Protein AF-A0A2Z4FHS8-F1 (afdb_monomer)

Organism: NCBI:txid1548548

Structure (mmCIF, N/CA/C/O backbone):
data_AF-A0A2Z4FHS8-F1
#
_entry.id   AF-A0A2Z4FHS8-F1
#
loop_
_atom_site.group_PDB
_atom_site.id
_atom_site.type_symbol
_atom_site.label_atom_id
_atom_site.label_alt_id
_atom_site.label_comp_id
_atom_site.label_asym_id
_atom_site.label_entity_id
_atom_site.label_seq_id
_atom_site.pdbx_PDB_ins_code
_atom_site.Cartn_x
_atom_site.Cartn_y
_atom_site.Cartn_z
_atom_site.occupancy
_atom_site.B_iso_or_equiv
_atom_site.auth_seq_id
_atom_site.auth_comp_id
_atom_site.auth_asym_id
_atom_site.auth_atom_id
_atom_site.pdbx_PDB_model_num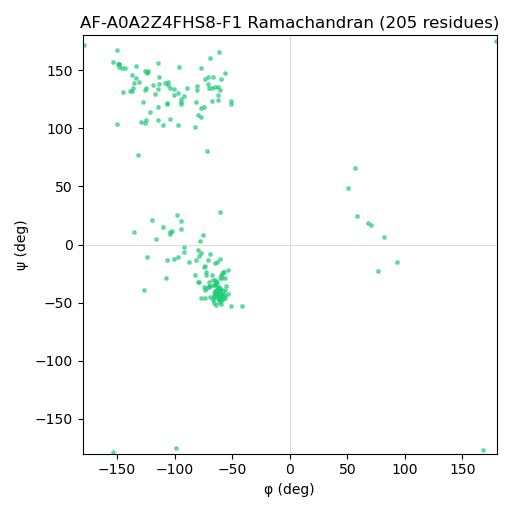
ATOM 1 N N . MET A 1 1 ? 21.903 7.488 -23.516 1.00 33.41 1 MET A N 1
ATOM 2 C CA . MET A 1 1 ? 21.656 6.872 -24.837 1.00 33.41 1 MET A CA 1
ATOM 3 C C . MET A 1 1 ? 21.242 5.440 -24.565 1.00 33.41 1 MET A C 1
ATOM 5 O O . MET A 1 1 ? 22.099 4.649 -24.201 1.00 33.41 1 MET A O 1
ATOM 9 N N . THR A 1 2 ? 19.945 5.157 -24.614 1.00 37.53 2 THR A N 1
ATOM 10 C CA . THR A 1 2 ? 19.377 3.809 -24.470 1.00 37.53 2 THR A CA 1
ATOM 11 C C . THR A 1 2 ? 19.717 2.987 -25.712 1.00 37.53 2 THR A C 1
ATOM 13 O O . THR A 1 2 ? 19.658 3.507 -26.832 1.00 37.53 2 THR A O 1
ATOM 16 N N . GLN A 1 3 ? 20.168 1.744 -25.527 1.00 33.84 3 GLN A N 1
ATOM 17 C CA . GLN A 1 3 ? 20.421 0.854 -26.656 1.00 33.84 3 GLN A CA 1
ATOM 18 C C . GLN A 1 3 ? 19.095 0.289 -27.194 1.00 33.84 3 GLN A C 1
ATOM 20 O O . GLN A 1 3 ? 18.138 0.156 -26.439 1.00 33.84 3 GLN A O 1
ATOM 25 N N . PRO A 1 4 ? 18.999 -0.058 -28.491 1.00 43.00 4 PRO A N 1
ATOM 26 C CA . PRO A 1 4 ? 17.725 -0.387 -29.141 1.00 43.00 4 PRO A CA 1
ATOM 27 C C . PRO A 1 4 ? 17.150 -1.776 -28.804 1.00 43.00 4 PRO A C 1
ATOM 29 O O . PRO A 1 4 ? 16.217 -2.199 -29.477 1.00 43.00 4 PRO A O 1
ATOM 32 N N . ASN A 1 5 ? 17.726 -2.502 -27.839 1.00 41.47 5 ASN A N 1
ATOM 33 C CA . ASN A 1 5 ? 17.462 -3.928 -27.605 1.00 41.47 5 ASN A CA 1
ATOM 34 C C . ASN A 1 5 ? 17.253 -4.298 -26.127 1.00 41.47 5 ASN A C 1
ATOM 36 O O . ASN A 1 5 ? 17.247 -5.488 -25.816 1.00 41.47 5 ASN A O 1
ATOM 40 N N . ASP A 1 6 ? 17.098 -3.330 -25.224 1.00 44.47 6 ASP A N 1
ATOM 41 C CA . ASP A 1 6 ? 16.746 -3.664 -23.843 1.00 44.47 6 ASP A CA 1
ATOM 42 C C . ASP A 1 6 ? 15.309 -4.230 -23.844 1.00 44.47 6 ASP A C 1
ATOM 44 O O . ASP A 1 6 ? 14.408 -3.585 -24.399 1.00 44.47 6 ASP A O 1
ATOM 48 N N . PRO A 1 7 ? 15.070 -5.456 -23.331 1.00 44.03 7 PRO A N 1
ATOM 49 C CA . PRO A 1 7 ? 13.714 -5.972 -23.208 1.00 44.03 7 PRO A CA 1
ATOM 50 C C . PRO A 1 7 ? 12.915 -5.017 -22.311 1.00 44.03 7 PRO A C 1
ATOM 52 O O . PRO A 1 7 ? 13.478 -4.464 -21.364 1.00 44.03 7 PRO A O 1
ATOM 55 N N . PRO A 1 8 ? 11.628 -4.767 -22.610 1.00 52.44 8 PRO A N 1
ATOM 56 C CA . PRO A 1 8 ? 10.834 -3.843 -21.816 1.00 52.44 8 PRO A CA 1
ATOM 57 C C . PRO A 1 8 ? 10.846 -4.273 -20.345 1.00 52.44 8 PRO A C 1
ATOM 59 O O . PRO A 1 8 ? 10.885 -5.469 -20.043 1.00 52.44 8 PRO A O 1
ATOM 62 N N . ALA A 1 9 ? 10.787 -3.285 -19.450 1.00 56.25 9 ALA A N 1
ATOM 63 C CA . ALA A 1 9 ? 10.764 -3.388 -17.987 1.00 56.25 9 ALA A CA 1
ATOM 64 C C . ALA A 1 9 ? 9.558 -4.174 -17.408 1.00 56.25 9 ALA A C 1
ATOM 66 O O . ALA A 1 9 ? 9.081 -3.888 -16.312 1.00 56.25 9 ALA A O 1
ATOM 67 N N . THR A 1 10 ? 9.008 -5.127 -18.161 1.00 65.31 10 THR A N 1
ATOM 68 C CA . THR A 1 10 ? 7.723 -5.785 -17.932 1.00 65.31 10 THR A CA 1
ATOM 69 C C . THR A 1 10 ? 7.816 -7.304 -17.839 1.00 65.31 10 THR A C 1
ATOM 71 O O . THR A 1 10 ? 6.845 -7.908 -17.404 1.00 65.31 10 THR A O 1
ATOM 74 N N . THR A 1 11 ? 8.945 -7.947 -18.169 1.00 77.31 11 THR A N 1
ATOM 75 C CA . THR A 1 11 ? 9.045 -9.425 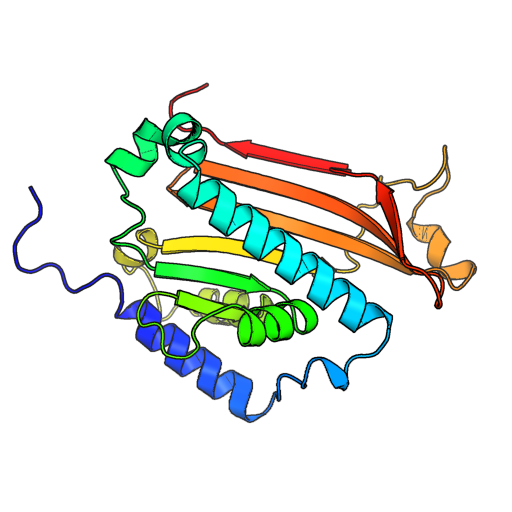-18.092 1.00 77.31 11 THR A CA 1
ATOM 76 C C . THR A 1 11 ? 8.840 -9.933 -16.658 1.00 77.31 11 THR A C 1
ATOM 78 O O . THR A 1 11 ? 8.036 -10.834 -16.428 1.00 77.31 11 THR A O 1
ATOM 81 N N . TRP A 1 12 ? 9.491 -9.315 -15.667 1.00 84.44 12 TRP A N 1
ATOM 82 C CA . TRP A 1 12 ? 9.267 -9.647 -14.253 1.00 84.44 12 TRP A CA 1
ATOM 83 C C . TRP A 1 12 ? 7.849 -9.270 -13.788 1.00 84.44 12 TRP A C 1
ATOM 85 O O . TRP A 1 12 ? 7.280 -9.940 -12.931 1.00 84.44 12 TRP A O 1
ATOM 95 N N . LEU A 1 13 ? 7.245 -8.224 -14.368 1.00 87.56 13 LEU A N 1
ATOM 96 C CA . LEU A 1 13 ? 5.877 -7.814 -14.045 1.00 87.56 13 LEU A CA 1
ATOM 97 C C . LEU A 1 13 ? 4.856 -8.826 -14.579 1.00 87.56 13 LEU A C 1
ATOM 99 O O . LEU A 1 13 ? 3.848 -9.083 -13.927 1.00 87.56 13 LEU A O 1
ATOM 103 N N . GLU A 1 14 ? 5.108 -9.420 -15.746 1.00 87.31 14 GLU A N 1
ATOM 104 C CA . GLU A 1 14 ? 4.316 -10.528 -16.284 1.00 87.31 14 GLU A CA 1
ATOM 105 C C . GLU A 1 14 ? 4.423 -11.776 -15.399 1.00 87.31 14 GLU A C 1
ATOM 107 O O . GLU A 1 14 ? 3.393 -12.390 -15.106 1.00 87.31 14 GLU A O 1
ATOM 112 N N . ASP A 1 15 ? 5.624 -12.108 -14.904 1.00 89.31 15 ASP A N 1
ATOM 113 C CA . ASP A 1 15 ? 5.809 -13.172 -13.904 1.00 89.31 15 ASP A CA 1
ATOM 114 C C . ASP A 1 15 ? 5.020 -12.875 -12.621 1.00 89.31 15 ASP A C 1
ATOM 116 O O . ASP A 1 15 ? 4.246 -13.710 -12.152 1.00 89.31 15 ASP A O 1
ATOM 120 N N . LEU A 1 16 ? 5.116 -11.648 -12.101 1.00 90.94 16 LEU A N 1
ATOM 121 C CA . LEU A 1 16 ? 4.374 -11.218 -10.918 1.00 90.94 16 LEU A CA 1
ATOM 122 C C . LEU A 1 16 ? 2.852 -11.275 -11.135 1.00 90.94 16 LEU A C 1
ATOM 124 O O . LEU A 1 16 ? 2.097 -11.683 -10.247 1.00 90.94 16 LEU A O 1
ATOM 128 N N . ARG A 1 17 ? 2.365 -10.916 -12.328 1.00 92.06 17 ARG A N 1
ATOM 129 C CA . ARG A 1 17 ? 0.948 -11.080 -12.698 1.00 92.06 17 ARG A CA 1
ATOM 130 C C . ARG A 1 17 ? 0.535 -12.546 -12.714 1.00 92.06 17 ARG A C 1
ATOM 132 O O . ARG A 1 17 ? -0.546 -12.874 -12.225 1.00 92.06 17 ARG A O 1
ATOM 139 N N . ALA A 1 18 ? 1.366 -13.427 -13.266 1.00 92.06 18 ALA A N 1
ATOM 140 C CA . ALA A 1 18 ? 1.088 -14.858 -13.272 1.00 92.06 18 ALA A CA 1
ATOM 141 C C . ALA A 1 18 ? 1.036 -15.414 -11.840 1.00 92.06 18 ALA A C 1
ATOM 143 O O . ALA A 1 18 ? 0.067 -16.089 -11.485 1.00 92.06 18 ALA A O 1
ATOM 144 N N . PHE A 1 19 ? 2.006 -15.040 -11.003 1.00 93.00 19 PHE A N 1
ATOM 145 C CA . PHE A 1 19 ? 2.065 -15.415 -9.593 1.00 93.00 19 PHE A CA 1
ATOM 146 C C . PHE A 1 19 ? 0.834 -14.936 -8.812 1.00 93.00 19 PHE A C 1
ATOM 148 O O . PHE A 1 19 ? 0.161 -15.730 -8.157 1.00 93.00 19 PHE A O 1
ATOM 155 N N . THR A 1 20 ? 0.481 -13.652 -8.913 1.00 92.75 20 THR A N 1
ATOM 156 C CA . THR A 1 20 ? -0.693 -13.100 -8.209 1.00 92.75 20 THR A CA 1
ATOM 157 C C . THR A 1 20 ? -1.994 -13.749 -8.670 1.00 92.75 20 THR A C 1
ATOM 159 O O . THR A 1 20 ? -2.872 -14.019 -7.853 1.00 92.75 20 THR A O 1
ATOM 162 N N . LYS A 1 21 ? -2.126 -14.071 -9.962 1.00 92.25 21 LYS A N 1
ATOM 163 C CA . LYS A 1 21 ? -3.281 -14.815 -10.479 1.00 92.25 21 LYS A CA 1
ATOM 164 C C . LYS A 1 21 ? -3.384 -16.218 -9.876 1.00 92.25 21 LYS A C 1
ATOM 166 O O . LYS A 1 21 ? -4.494 -16.662 -9.589 1.00 92.25 21 LYS A O 1
ATOM 171 N N . GLU A 1 22 ? -2.261 -16.906 -9.689 1.00 93.00 22 GLU A N 1
ATOM 172 C CA . GLU A 1 22 ? -2.225 -18.218 -9.037 1.00 93.00 22 GLU A CA 1
ATOM 173 C C . GLU A 1 22 ? -2.608 -18.121 -7.555 1.00 93.00 22 GLU A C 1
ATOM 175 O O . GLU A 1 22 ? -3.494 -18.852 -7.110 1.00 93.00 22 GLU A O 1
ATOM 180 N N . GLN A 1 23 ? -2.029 -17.170 -6.813 1.00 89.94 23 GLN A N 1
ATOM 181 C CA . GLN A 1 23 ? -2.364 -16.938 -5.399 1.00 89.94 23 GLN A CA 1
ATOM 182 C C . GLN A 1 23 ? -3.857 -16.629 -5.210 1.00 89.94 23 GLN A C 1
ATOM 184 O O . GLN A 1 23 ? -4.514 -17.156 -4.308 1.00 89.94 23 GLN A O 1
ATOM 189 N N . ARG A 1 24 ? -4.431 -15.839 -6.123 1.00 89.25 24 ARG A N 1
ATOM 190 C CA . ARG A 1 24 ? -5.845 -15.435 -6.097 1.00 89.25 24 ARG A CA 1
ATOM 191 C C . ARG A 1 24 ? -6.811 -16.485 -6.624 1.00 89.25 24 ARG A C 1
ATOM 193 O O . ARG A 1 24 ? -8.017 -16.299 -6.502 1.00 89.25 24 ARG A O 1
ATOM 200 N N . ALA A 1 25 ? -6.334 -17.616 -7.147 1.00 88.69 25 ALA A N 1
ATOM 201 C CA . ALA A 1 25 ? -7.223 -18.707 -7.553 1.00 88.69 25 ALA A CA 1
ATOM 202 C C . ALA A 1 25 ? -8.062 -19.242 -6.376 1.00 88.69 25 ALA A C 1
ATOM 204 O O . ALA A 1 25 ? -9.161 -19.752 -6.589 1.00 88.69 25 ALA A O 1
ATOM 205 N N . ASN A 1 26 ? -7.553 -19.095 -5.146 1.00 83.94 26 ASN A N 1
ATOM 206 C CA . ASN A 1 26 ? -8.217 -19.520 -3.913 1.00 83.94 26 ASN A CA 1
ATOM 207 C C . ASN A 1 26 ? -8.567 -18.353 -2.969 1.00 83.94 26 ASN A C 1
ATOM 209 O O . ASN A 1 26 ? -9.031 -18.597 -1.856 1.00 83.94 26 ASN A O 1
ATOM 213 N N . LEU A 1 27 ? -8.342 -17.104 -3.390 1.00 86.69 27 LEU A N 1
ATOM 214 C CA . LEU A 1 27 ? -8.632 -15.900 -2.614 1.00 86.69 27 LEU A CA 1
ATOM 215 C C . LEU A 1 27 ? -9.450 -14.930 -3.467 1.00 86.69 27 LEU A C 1
ATOM 217 O O . LEU A 1 27 ? -8.925 -14.266 -4.360 1.00 86.69 27 LEU A O 1
ATOM 221 N N . GLU A 1 28 ? -10.742 -14.838 -3.169 1.00 87.12 28 GLU A N 1
ATOM 222 C CA . GLU A 1 28 ? -11.631 -13.875 -3.808 1.00 87.12 28 GLU A CA 1
ATOM 223 C C . GLU A 1 28 ? -11.486 -12.506 -3.132 1.00 87.12 28 GLU A C 1
ATOM 225 O O . GLU A 1 28 ? -11.683 -12.371 -1.924 1.00 87.12 28 GLU A O 1
ATOM 230 N N . ILE A 1 29 ? -11.135 -11.484 -3.917 1.00 91.56 29 ILE A N 1
ATOM 231 C CA . ILE A 1 29 ? -11.216 -10.094 -3.463 1.00 91.56 29 ILE A CA 1
ATOM 232 C C . ILE A 1 29 ? -12.704 -9.718 -3.466 1.00 91.56 29 ILE A C 1
ATOM 234 O O . ILE A 1 29 ? -13.325 -9.775 -4.531 1.00 91.56 29 ILE A O 1
ATOM 238 N N . PRO A 1 30 ? -13.293 -9.374 -2.308 1.00 92.88 30 PRO A N 1
ATOM 239 C CA . PRO A 1 30 ? -14.728 -9.149 -2.202 1.00 92.88 30 PRO A CA 1
ATOM 240 C C . PRO A 1 30 ? -15.156 -7.877 -2.938 1.00 92.88 30 PRO A C 1
ATOM 242 O O . PRO A 1 30 ? -14.362 -6.959 -3.150 1.00 92.88 30 PRO A O 1
ATOM 245 N N . ASN A 1 31 ? -16.446 -7.773 -3.261 1.00 92.00 31 ASN A N 1
ATOM 246 C CA . ASN A 1 31 ? -17.001 -6.502 -3.705 1.00 92.00 31 ASN A CA 1
ATOM 247 C C . ASN A 1 31 ? -16.976 -5.485 -2.549 1.00 92.00 31 ASN A C 1
ATOM 249 O O . ASN A 1 31 ? -17.243 -5.831 -1.397 1.00 92.00 31 ASN A O 1
ATOM 253 N N . GLY A 1 32 ? -16.730 -4.206 -2.846 1.00 89.75 32 GLY A N 1
ATOM 254 C CA . GLY A 1 32 ? -16.735 -3.144 -1.836 1.00 89.75 32 GLY A CA 1
ATOM 255 C C . GLY A 1 32 ? -18.048 -2.999 -1.060 1.00 89.75 32 GLY A C 1
ATOM 256 O O . GLY A 1 32 ? -18.032 -2.508 0.069 1.00 89.75 32 GLY A O 1
ATOM 257 N N . HIS A 1 33 ? -19.173 -3.452 -1.619 1.00 91.56 33 HIS A N 1
ATOM 258 C CA . HIS A 1 33 ? -20.468 -3.489 -0.933 1.00 91.56 33 HIS A CA 1
ATOM 259 C C . HIS A 1 33 ? -20.596 -4.603 0.114 1.00 91.56 33 HIS A C 1
ATOM 261 O O . HIS A 1 33 ? -21.443 -4.484 0.998 1.00 91.56 33 HIS A O 1
ATOM 267 N N . ASP A 1 34 ? -19.756 -5.636 0.042 1.00 95.00 34 ASP A N 1
ATOM 268 C CA . ASP A 1 34 ? -19.783 -6.784 0.955 1.00 95.00 34 ASP A CA 1
ATOM 269 C C . ASP A 1 34 ? -18.864 -6.587 2.171 1.00 95.00 34 ASP A C 1
ATOM 271 O O . ASP A 1 34 ? -18.860 -7.396 3.101 1.00 95.00 34 ASP A O 1
ATOM 275 N N . LEU A 1 35 ? -18.082 -5.502 2.188 1.00 95.69 35 LEU A N 1
ATOM 276 C CA . LEU A 1 35 ? -17.174 -5.189 3.285 1.00 95.69 35 LEU A CA 1
ATOM 277 C C . LEU A 1 35 ? -17.933 -4.760 4.545 1.00 95.69 35 LEU A C 1
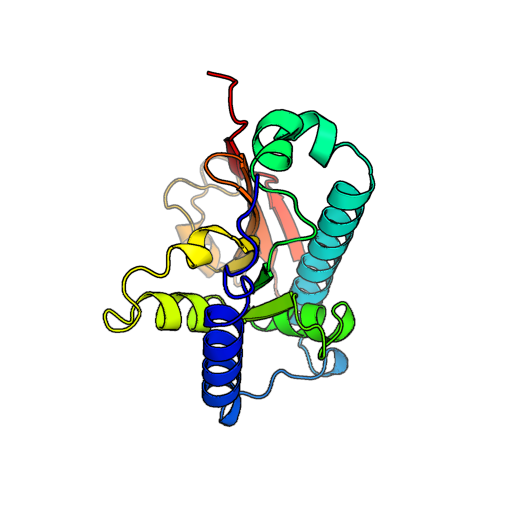ATOM 279 O O . LEU A 1 35 ? -18.850 -3.935 4.509 1.00 95.69 35 LEU A O 1
ATOM 283 N N . GLY A 1 36 ? -17.465 -5.252 5.695 1.00 95.62 36 GLY A N 1
ATOM 284 C CA . GLY A 1 36 ? -17.896 -4.753 6.997 1.00 95.62 36 GLY A CA 1
ATOM 285 C C . GLY A 1 36 ? -17.548 -3.267 7.193 1.00 95.62 36 GLY A C 1
ATOM 286 O O . GLY A 1 36 ? -16.724 -2.715 6.457 1.00 95.62 36 GLY A O 1
ATOM 287 N N . PRO A 1 37 ? -18.132 -2.589 8.200 1.00 95.62 37 PRO A N 1
ATOM 288 C CA . PRO A 1 37 ? -17.958 -1.147 8.397 1.00 95.62 37 PRO A CA 1
ATOM 289 C C . PRO A 1 37 ? -16.494 -0.699 8.459 1.00 95.62 37 PRO A C 1
ATOM 291 O O . PRO A 1 37 ? -16.124 0.302 7.839 1.00 95.62 37 PRO A O 1
ATOM 294 N N . PHE A 1 38 ? -15.664 -1.462 9.171 1.00 96.06 38 PHE A N 1
ATOM 295 C CA . PHE A 1 38 ? -14.261 -1.133 9.362 1.00 96.06 38 PHE A CA 1
ATOM 296 C C . PHE A 1 38 ? -13.420 -1.369 8.102 1.00 96.06 38 PHE A C 1
ATOM 298 O O . PHE A 1 38 ? -12.692 -0.475 7.678 1.00 96.06 38 PHE A O 1
ATOM 305 N N . ASP A 1 39 ? -13.583 -2.504 7.423 1.00 97.44 39 ASP A N 1
ATOM 306 C CA . ASP A 1 39 ? -12.871 -2.763 6.166 1.00 97.44 39 ASP A CA 1
ATOM 307 C C . ASP A 1 39 ? -13.315 -1.810 5.052 1.00 97.44 39 ASP A C 1
ATOM 309 O O . ASP A 1 39 ? -12.497 -1.321 4.279 1.00 97.44 39 ASP A O 1
ATOM 313 N N . ASN A 1 40 ? -14.592 -1.429 5.016 1.00 97.38 40 ASN A N 1
ATOM 314 C CA . ASN A 1 40 ? -15.069 -0.388 4.111 1.00 97.38 40 ASN A CA 1
ATOM 315 C C . ASN A 1 40 ? -14.442 0.989 4.422 1.00 97.38 40 ASN A C 1
ATOM 317 O O . ASN A 1 40 ? -14.230 1.807 3.522 1.00 97.38 40 ASN A O 1
ATOM 321 N N . PHE A 1 41 ? -14.145 1.284 5.690 1.00 97.62 41 PHE A N 1
ATOM 322 C CA . PHE A 1 41 ? -13.356 2.463 6.044 1.00 97.62 41 PHE A CA 1
ATOM 323 C C . PHE A 1 41 ? -11.918 2.352 5.518 1.00 97.62 41 PHE A C 1
ATOM 325 O O . PHE A 1 41 ? -11.490 3.264 4.810 1.00 97.62 41 PHE A O 1
ATOM 332 N N . LYS A 1 42 ? -11.220 1.238 5.777 1.00 98.06 42 LYS A N 1
ATOM 333 C CA . LYS A 1 42 ? -9.852 0.996 5.281 1.00 98.06 42 LYS A CA 1
ATOM 334 C C . LYS A 1 42 ? -9.770 1.111 3.759 1.00 98.06 42 LYS A C 1
ATOM 336 O O . LYS A 1 42 ? -8.931 1.852 3.261 1.00 98.06 42 LYS A O 1
ATOM 341 N N . ARG A 1 43 ? -10.716 0.500 3.029 1.00 98.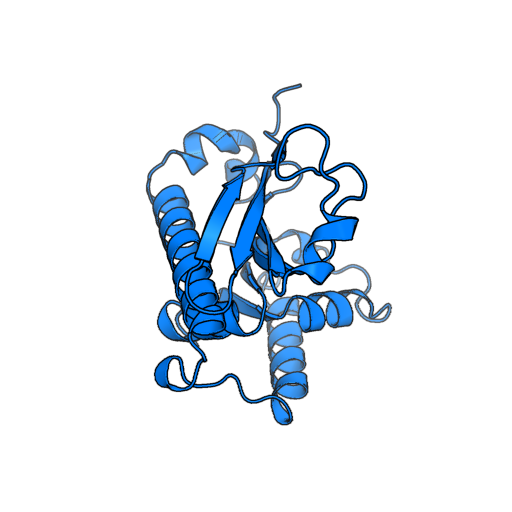25 43 ARG A N 1
ATOM 342 C CA . ARG A 1 43 ? -10.868 0.638 1.567 1.00 98.25 43 ARG A CA 1
ATOM 343 C C . ARG A 1 43 ? -10.898 2.107 1.147 1.00 98.25 43 ARG A C 1
ATOM 345 O O . ARG A 1 43 ? -10.133 2.523 0.282 1.00 98.25 43 ARG A O 1
ATOM 352 N N . ARG A 1 44 ? -11.778 2.910 1.757 1.00 97.44 44 ARG A N 1
ATOM 353 C CA . ARG A 1 44 ? -11.918 4.338 1.421 1.00 97.44 44 ARG A CA 1
ATOM 354 C C . ARG A 1 44 ? -10.659 5.135 1.750 1.00 97.44 44 ARG A C 1
ATOM 356 O O . ARG A 1 44 ? -10.291 6.002 0.966 1.00 97.44 44 ARG A O 1
ATOM 363 N N . ALA A 1 45 ? -10.019 4.852 2.881 1.00 97.56 45 ALA A N 1
ATOM 364 C CA . ALA A 1 45 ? -8.778 5.507 3.273 1.00 97.56 45 ALA A CA 1
ATOM 365 C C . ALA A 1 45 ? -7.644 5.176 2.290 1.00 97.56 45 ALA A C 1
ATOM 367 O O . ALA A 1 45 ? -7.060 6.088 1.712 1.00 97.56 45 ALA A O 1
ATOM 368 N N . SER A 1 46 ? -7.407 3.893 2.008 1.00 98.12 46 SER A N 1
ATOM 369 C CA . SER A 1 46 ? -6.381 3.450 1.060 1.00 98.12 46 SER A CA 1
ATOM 370 C C . SER A 1 46 ? -6.628 3.961 -0.361 1.00 98.12 46 SER A C 1
ATOM 372 O O . SER A 1 46 ? -5.698 4.439 -1.008 1.00 98.12 46 SER A O 1
ATOM 374 N N . GLY A 1 47 ? -7.881 3.952 -0.828 1.00 97.88 47 GLY A N 1
ATOM 375 C CA . GLY A 1 47 ? -8.250 4.544 -2.116 1.00 97.88 47 GLY A CA 1
ATOM 376 C C . GLY A 1 47 ? -8.065 6.063 -2.158 1.00 97.88 47 GLY A C 1
ATOM 377 O O . GLY A 1 47 ? -7.578 6.598 -3.151 1.00 97.88 47 GLY A O 1
ATOM 378 N N . GLY A 1 48 ? -8.397 6.767 -1.072 1.00 97.75 48 GLY A N 1
ATOM 379 C CA . GLY A 1 48 ? -8.188 8.211 -0.962 1.00 97.75 48 GLY A CA 1
ATOM 380 C C . GLY A 1 48 ? -6.714 8.600 -1.063 1.00 97.75 48 GLY A C 1
ATOM 381 O O . GLY A 1 48 ? -6.380 9.555 -1.760 1.00 97.75 48 GLY A O 1
ATOM 382 N N . VAL A 1 49 ? -5.831 7.835 -0.428 1.00 96.81 49 VAL A N 1
ATOM 383 C CA . VAL A 1 49 ? -4.382 8.088 -0.459 1.00 96.81 49 VAL A CA 1
ATOM 384 C C . VAL A 1 49 ? -3.798 7.723 -1.820 1.00 96.81 49 VAL A C 1
ATOM 386 O O . VAL A 1 49 ? -2.963 8.464 -2.330 1.00 96.81 49 VAL A O 1
ATOM 389 N N . LEU A 1 50 ? -4.282 6.651 -2.460 1.00 96.38 50 LEU A N 1
ATOM 390 C CA . LEU A 1 50 ? -3.916 6.338 -3.843 1.00 96.38 50 LEU A CA 1
ATOM 391 C C . LEU A 1 50 ? -4.264 7.502 -4.783 1.00 96.38 50 LEU A C 1
ATOM 393 O O . LEU A 1 50 ? -3.422 7.916 -5.573 1.00 96.38 50 LEU A O 1
ATOM 397 N N . LEU A 1 51 ? -5.471 8.067 -4.677 1.00 96.19 51 LEU A N 1
ATOM 398 C CA . LEU A 1 51 ? -5.873 9.228 -5.478 1.00 96.19 51 LEU A CA 1
ATOM 399 C C . LEU A 1 51 ? -4.981 10.446 -5.210 1.00 96.19 51 LEU A C 1
ATOM 401 O O . LEU A 1 51 ? -4.478 11.043 -6.155 1.00 96.19 51 LEU A O 1
ATOM 405 N N . GLN A 1 52 ? -4.718 10.766 -3.940 1.00 94.56 52 GLN A N 1
ATOM 406 C CA . GLN A 1 52 ? -3.817 11.866 -3.573 1.00 94.56 52 GLN A CA 1
ATOM 407 C C . GLN A 1 52 ? -2.399 11.662 -4.115 1.00 94.56 52 GLN A C 1
ATOM 409 O O . GLN A 1 52 ? -1.757 12.615 -4.552 1.00 94.56 52 GLN A O 1
ATOM 414 N N . PHE A 1 53 ? -1.903 10.425 -4.103 1.00 92.88 53 PHE A N 1
ATOM 415 C CA . PHE A 1 53 ? -0.609 10.090 -4.678 1.00 92.88 53 PHE A CA 1
ATOM 416 C C . PHE A 1 53 ? -0.595 10.275 -6.201 1.00 92.88 53 PHE A C 1
ATOM 418 O O . PHE A 1 53 ? 0.337 10.874 -6.737 1.00 92.88 53 PHE A O 1
ATOM 425 N N . LEU A 1 54 ? -1.634 9.818 -6.903 1.00 90.44 54 LEU A N 1
ATOM 426 C CA . LEU A 1 54 ? -1.757 10.021 -8.349 1.00 90.44 54 LEU A CA 1
ATOM 427 C C . LEU A 1 54 ? -1.845 11.513 -8.706 1.00 90.44 54 LEU A C 1
ATOM 429 O O . LEU A 1 54 ? -1.191 11.945 -9.657 1.00 90.44 54 LEU A O 1
ATOM 433 N N . ASP A 1 55 ? -2.575 12.305 -7.918 1.00 91.62 55 ASP A N 1
ATOM 434 C CA . ASP A 1 55 ? -2.639 13.762 -8.065 1.00 91.62 55 ASP A CA 1
ATOM 435 C C . ASP A 1 55 ? -1.263 14.408 -7.831 1.00 91.62 55 ASP A C 1
ATOM 437 O O . ASP A 1 55 ? -0.837 15.257 -8.616 1.00 91.62 55 ASP A O 1
ATOM 441 N N . PHE A 1 56 ? -0.525 13.970 -6.806 1.00 89.81 56 PHE A N 1
ATOM 442 C CA . PHE A 1 56 ? 0.842 14.428 -6.522 1.00 89.81 56 PHE A CA 1
ATOM 443 C C . PHE A 1 56 ? 1.800 14.166 -7.696 1.00 89.81 56 PHE A C 1
ATOM 445 O O . PHE A 1 56 ? 2.575 15.049 -8.074 1.00 89.81 56 PHE A O 1
ATOM 452 N N . LEU A 1 57 ? 1.719 12.986 -8.321 1.00 86.12 57 LEU A N 1
ATOM 453 C CA . LEU A 1 57 ? 2.526 12.662 -9.502 1.00 86.12 57 LEU A CA 1
ATOM 454 C C . LEU A 1 57 ? 2.190 13.549 -10.709 1.00 86.12 57 LEU A C 1
ATOM 456 O O . LEU A 1 57 ? 3.078 13.878 -11.496 1.00 86.12 57 LEU A O 1
ATOM 460 N N . GLN A 1 58 ? 0.925 13.944 -10.862 1.00 84.69 58 GLN A N 1
ATOM 461 C CA . GLN A 1 58 ? 0.473 14.811 -11.956 1.00 84.69 58 GLN A CA 1
ATOM 462 C C . GLN A 1 58 ? 0.723 16.303 -11.682 1.00 84.69 58 GLN A C 1
ATOM 464 O O . GLN A 1 58 ? 0.870 17.085 -12.622 1.00 84.69 58 GLN A O 1
ATOM 469 N N . GLY A 1 59 ? 0.784 16.702 -10.410 1.00 80.75 59 GLY A N 1
ATOM 470 C CA . GLY A 1 59 ? 0.802 18.095 -9.956 1.00 80.75 59 GLY A CA 1
ATOM 471 C C . GLY A 1 59 ? 2.138 18.833 -10.086 1.00 80.75 59 GLY A C 1
ATOM 472 O O . GLY A 1 59 ? 2.232 19.976 -9.650 1.00 80.75 59 GLY A O 1
ATOM 473 N N . GLY A 1 60 ? 3.178 18.214 -10.652 1.00 77.44 60 GLY A N 1
ATOM 474 C CA . GLY A 1 60 ? 4.513 18.812 -10.805 1.00 77.44 60 GLY A CA 1
ATOM 475 C C . GLY A 1 60 ? 5.356 18.838 -9.523 1.00 77.44 60 GLY A C 1
ATOM 476 O O . GLY A 1 60 ? 6.577 18.803 -9.616 1.00 77.44 60 GLY A O 1
ATOM 477 N N . GLU A 1 61 ? 4.738 18.773 -8.341 1.00 82.88 61 GLU A N 1
ATOM 478 C CA . GLU A 1 61 ? 5.428 18.706 -7.042 1.00 82.88 61 GLU A CA 1
ATOM 479 C C . GLU A 1 61 ? 6.405 17.520 -6.962 1.00 82.88 61 GLU A C 1
ATOM 481 O O . GLU A 1 61 ? 7.528 17.662 -6.482 1.00 82.88 61 GLU A O 1
ATOM 486 N N . ALA A 1 62 ? 6.025 16.360 -7.511 1.00 82.00 62 ALA A N 1
ATOM 487 C CA . ALA A 1 62 ? 6.912 15.202 -7.608 1.00 82.00 62 ALA A CA 1
ATOM 488 C C . ALA A 1 62 ? 8.175 15.489 -8.439 1.00 82.00 62 ALA A C 1
ATOM 490 O O . ALA A 1 62 ? 9.265 15.041 -8.078 1.00 82.00 62 ALA A O 1
ATOM 491 N N . LEU A 1 63 ? 8.035 16.245 -9.535 1.00 79.88 63 LEU A N 1
ATOM 492 C CA . LEU A 1 63 ? 9.159 16.649 -10.380 1.00 79.88 63 LEU A CA 1
ATOM 493 C C . LEU A 1 63 ? 10.049 17.657 -9.660 1.00 79.88 63 LEU A C 1
ATOM 495 O O . LEU A 1 63 ? 11.260 17.560 -9.795 1.00 79.88 63 LEU A O 1
ATOM 499 N N . ASP A 1 64 ? 9.481 18.561 -8.865 1.00 84.94 64 ASP A N 1
ATOM 500 C CA . ASP A 1 64 ? 10.258 19.532 -8.093 1.00 84.94 64 ASP A CA 1
ATOM 501 C C . ASP A 1 64 ? 11.043 18.855 -6.961 1.00 84.94 64 ASP A C 1
ATOM 503 O O . ASP A 1 64 ? 12.235 19.112 -6.782 1.00 84.94 64 ASP A O 1
ATOM 507 N N . MET A 1 65 ? 10.397 17.954 -6.215 1.00 85.19 65 MET A N 1
ATOM 508 C CA . MET A 1 65 ? 11.013 17.279 -5.070 1.00 85.19 65 MET A CA 1
ATOM 509 C C . MET A 1 65 ? 12.028 16.210 -5.477 1.00 85.19 65 MET A C 1
ATOM 511 O O . MET A 1 65 ? 13.042 16.046 -4.803 1.00 85.19 65 MET A O 1
ATOM 515 N N . PHE A 1 66 ? 11.772 15.473 -6.560 1.00 87.38 66 PHE A N 1
ATOM 516 C CA . PHE A 1 66 ? 12.571 14.306 -6.946 1.00 87.38 66 PHE A CA 1
ATOM 517 C C . PHE A 1 66 ? 13.232 14.449 -8.324 1.00 87.38 66 PHE A C 1
ATOM 519 O O . PHE A 1 66 ? 13.630 13.440 -8.908 1.00 87.38 66 PHE A O 1
ATOM 526 N N . ALA A 1 67 ? 13.397 15.682 -8.825 1.00 86.00 67 ALA A N 1
ATOM 527 C CA . ALA A 1 67 ? 13.927 16.004 -10.158 1.00 86.00 67 ALA A CA 1
ATOM 528 C C . ALA A 1 67 ? 15.121 15.133 -10.574 1.00 86.00 67 ALA A C 1
ATOM 530 O O . ALA A 1 67 ? 15.092 14.492 -11.621 1.00 86.00 67 ALA A O 1
ATOM 531 N N . ILE A 1 68 ? 16.151 15.073 -9.721 1.00 85.50 68 ILE A N 1
ATOM 532 C CA . ILE A 1 68 ? 17.411 14.367 -9.997 1.00 85.50 68 ILE A CA 1
ATOM 533 C C . ILE A 1 68 ? 17.168 12.871 -10.225 1.00 85.50 68 ILE A C 1
ATOM 535 O O . ILE A 1 68 ? 17.720 12.276 -11.152 1.00 85.50 68 ILE A O 1
ATOM 539 N N . ALA A 1 69 ? 16.342 12.245 -9.386 1.00 85.44 69 ALA A N 1
ATOM 540 C CA . ALA A 1 69 ? 16.030 10.835 -9.557 1.00 85.44 69 ALA A CA 1
ATOM 541 C C . ALA A 1 69 ? 15.095 10.593 -10.737 1.00 85.44 69 ALA A C 1
ATOM 543 O O . ALA A 1 69 ? 15.316 9.632 -11.463 1.00 85.44 69 ALA A O 1
ATOM 544 N N . LEU A 1 70 ? 14.100 11.450 -10.963 1.00 83.75 70 LEU A N 1
ATOM 545 C CA . LEU A 1 70 ? 13.144 11.275 -12.058 1.00 83.75 70 LEU A CA 1
ATOM 546 C C . LEU A 1 70 ? 13.753 11.571 -13.438 1.00 83.75 70 LEU A C 1
ATOM 548 O O . LEU A 1 70 ? 13.290 11.014 -14.430 1.00 83.75 70 LEU A O 1
ATOM 552 N N . GLU A 1 71 ? 14.821 12.371 -13.516 1.00 84.69 71 GLU A N 1
ATOM 553 C CA . GLU A 1 71 ? 15.634 12.515 -14.732 1.00 84.69 71 GLU A CA 1
ATOM 554 C C . GLU A 1 71 ? 16.358 11.203 -15.072 1.00 84.69 71 GLU A C 1
ATOM 556 O O . GLU A 1 71 ? 16.404 10.792 -16.233 1.00 84.69 71 GLU A O 1
ATOM 561 N N . LYS A 1 72 ? 16.901 10.523 -14.055 1.00 82.88 72 LYS A N 1
ATOM 562 C CA . LYS A 1 72 ? 17.608 9.245 -14.220 1.00 82.88 72 LYS A CA 1
ATOM 563 C C . LYS A 1 72 ? 16.657 8.052 -14.380 1.00 82.88 72 LYS A C 1
ATOM 565 O O . LYS A 1 72 ? 17.000 7.102 -15.078 1.00 82.88 72 LYS A O 1
ATOM 570 N N . PHE A 1 73 ? 15.489 8.107 -13.745 1.00 82.00 73 PHE A N 1
ATOM 571 C CA . PHE A 1 73 ? 14.485 7.045 -13.682 1.00 82.00 73 PHE A CA 1
ATOM 572 C C . PHE A 1 73 ? 13.085 7.607 -14.004 1.00 82.00 73 PHE A C 1
ATOM 574 O O . PHE A 1 73 ? 12.282 7.831 -13.093 1.00 82.00 73 PHE A O 1
ATOM 581 N N . PRO A 1 74 ? 12.765 7.856 -15.286 1.00 81.44 74 PRO A N 1
ATOM 582 C CA . PRO A 1 74 ? 11.505 8.488 -15.673 1.00 81.44 74 PRO A CA 1
ATOM 583 C C . PRO A 1 74 ? 10.280 7.631 -15.331 1.00 81.44 74 PRO A C 1
ATOM 585 O O . PRO A 1 74 ? 10.250 6.443 -15.623 1.00 81.44 74 PRO A O 1
ATOM 588 N N . LEU A 1 75 ? 9.220 8.232 -14.777 1.00 79.50 75 LEU A N 1
ATOM 589 C CA . LEU A 1 75 ? 8.022 7.487 -14.345 1.00 79.50 75 LEU A CA 1
ATOM 590 C C . LEU A 1 75 ? 7.307 6.745 -15.486 1.00 79.50 75 LEU A C 1
ATOM 592 O O . LEU A 1 75 ? 6.795 5.651 -15.288 1.00 79.50 75 LEU A O 1
ATOM 596 N N . HIS A 1 76 ? 7.270 7.332 -16.684 1.00 78.38 76 HIS A N 1
ATOM 597 C CA . HIS A 1 76 ? 6.509 6.799 -17.821 1.00 78.38 76 HIS A CA 1
ATOM 598 C C . HIS A 1 76 ? 7.095 5.513 -18.420 1.00 78.38 76 HIS A C 1
ATOM 600 O O . HIS A 1 76 ? 6.426 4.865 -19.219 1.00 78.38 76 HIS A O 1
ATOM 606 N N . SER A 1 77 ? 8.333 5.158 -18.074 1.00 76.12 77 SER A N 1
ATOM 607 C CA . SER A 1 77 ? 8.993 3.940 -18.547 1.00 76.12 77 SER A CA 1
ATOM 608 C C . SER A 1 77 ? 9.010 2.833 -17.493 1.00 76.12 77 SER A C 1
ATOM 610 O O . SER A 1 77 ? 9.746 1.867 -17.654 1.00 76.12 77 SER A O 1
ATOM 612 N N . ARG A 1 78 ? 8.256 2.984 -16.396 1.00 81.00 78 ARG A N 1
ATOM 613 C CA . ARG A 1 78 ? 8.383 2.145 -15.200 1.00 81.00 78 ARG A CA 1
ATOM 614 C C . ARG A 1 78 ? 7.078 1.471 -14.832 1.00 81.00 78 ARG A C 1
ATOM 616 O O . ARG A 1 78 ? 5.994 2.011 -15.052 1.00 81.00 78 ARG A O 1
ATOM 623 N N . ALA A 1 79 ? 7.202 0.291 -14.237 1.00 88.25 79 ALA A N 1
ATOM 624 C CA . ALA A 1 79 ? 6.062 -0.385 -13.648 1.00 88.25 79 ALA A CA 1
ATOM 625 C C . ALA A 1 79 ? 5.610 0.334 -12.371 1.00 88.25 79 ALA A C 1
ATOM 627 O O . ALA A 1 79 ? 6.432 0.817 -11.588 1.00 88.25 79 ALA A O 1
ATOM 628 N N . PHE A 1 80 ? 4.301 0.347 -12.153 1.00 91.06 80 PHE A N 1
ATOM 629 C CA . PHE A 1 80 ? 3.665 0.821 -10.938 1.00 91.06 80 PHE A CA 1
ATOM 630 C C . PHE A 1 80 ? 3.139 -0.355 -10.121 1.00 91.06 80 PHE A C 1
ATOM 632 O O . PHE A 1 80 ? 2.272 -1.101 -10.590 1.00 91.06 80 PHE A O 1
ATOM 639 N N . LEU A 1 81 ? 3.612 -0.483 -8.884 1.00 94.44 81 LEU A N 1
ATOM 640 C CA . LEU A 1 81 ? 3.064 -1.431 -7.923 1.00 94.44 81 LEU A CA 1
ATOM 641 C C . LEU A 1 81 ? 2.263 -0.688 -6.858 1.00 94.44 81 LEU A C 1
ATOM 643 O O . LEU A 1 81 ? 2.809 0.146 -6.136 1.00 94.44 81 LEU A O 1
ATOM 647 N N . PHE A 1 82 ? 0.982 -1.030 -6.733 1.00 97.12 82 PHE A N 1
ATOM 648 C CA . PHE A 1 82 ? 0.186 -0.686 -5.562 1.00 97.12 82 PHE A CA 1
ATOM 649 C C . PHE A 1 82 ? 0.160 -1.878 -4.600 1.00 97.12 82 PHE A C 1
ATOM 651 O O . PHE A 1 82 ? -0.558 -2.853 -4.833 1.00 97.12 82 PHE A O 1
ATOM 658 N N . ILE A 1 83 ? 0.949 -1.793 -3.530 1.00 98.00 83 ILE A N 1
ATOM 659 C CA . ILE A 1 83 ? 1.104 -2.833 -2.509 1.00 98.00 83 ILE A CA 1
ATOM 660 C C . ILE A 1 83 ? 0.151 -2.548 -1.348 1.00 98.00 83 ILE A C 1
ATOM 662 O O . ILE A 1 83 ? 0.189 -1.483 -0.731 1.00 98.00 83 ILE A O 1
ATOM 666 N N . THR A 1 84 ? -0.726 -3.489 -1.023 1.00 98.19 84 THR A N 1
ATOM 667 C CA . THR A 1 84 ? -1.822 -3.194 -0.096 1.00 98.19 84 THR A CA 1
ATOM 668 C C . THR A 1 84 ? -2.324 -4.416 0.669 1.00 98.19 84 THR A C 1
ATOM 670 O O . THR A 1 84 ? -1.768 -5.503 0.561 1.00 98.19 84 THR A O 1
ATOM 673 N N . ASP A 1 85 ? -3.329 -4.250 1.515 1.00 97.25 85 ASP A N 1
ATOM 674 C CA . ASP A 1 85 ? -4.062 -5.344 2.149 1.00 97.25 85 ASP A CA 1
ATOM 675 C C . ASP A 1 85 ? -5.383 -5.616 1.412 1.00 97.25 85 ASP A C 1
ATOM 677 O O . ASP A 1 85 ? -5.653 -5.043 0.359 1.00 97.25 85 ASP A O 1
ATOM 681 N N . LEU A 1 86 ? -6.213 -6.527 1.928 1.00 96.38 86 LEU A N 1
ATOM 682 C CA . LEU A 1 86 ? -7.456 -6.898 1.251 1.00 96.38 86 LEU A CA 1
ATOM 683 C C . LEU A 1 86 ? -8.407 -5.694 1.059 1.00 96.38 86 LEU A C 1
ATOM 685 O O . LEU A 1 86 ? -8.843 -5.487 -0.074 1.00 96.38 86 LEU A O 1
ATOM 689 N N . PRO A 1 87 ? -8.704 -4.859 2.079 1.00 97.44 87 PRO A N 1
ATOM 690 C CA . PRO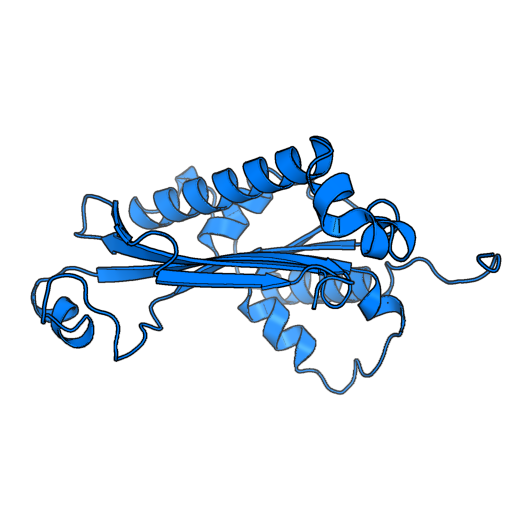 A 1 87 ? -9.497 -3.647 1.879 1.00 97.44 87 PRO A CA 1
ATOM 691 C C . PRO A 1 87 ? -8.933 -2.692 0.823 1.00 97.44 87 PRO A C 1
ATOM 693 O O . PRO A 1 87 ? -9.691 -2.171 -0.001 1.00 97.44 87 PRO A O 1
ATOM 696 N N . GLY A 1 88 ? -7.622 -2.452 0.818 1.00 97.69 88 GLY A N 1
ATOM 697 C CA . GLY A 1 88 ? -7.023 -1.589 -0.192 1.00 97.69 88 GLY A CA 1
ATOM 698 C C . GLY A 1 88 ? -6.960 -2.236 -1.580 1.00 97.69 88 GLY A C 1
ATOM 699 O O . GLY A 1 88 ? -7.082 -1.522 -2.572 1.00 97.69 88 GLY A O 1
ATOM 700 N N . ALA A 1 89 ? -6.913 -3.567 -1.692 1.00 96.88 89 ALA A N 1
ATOM 701 C CA . ALA A 1 89 ? -7.038 -4.264 -2.974 1.00 96.88 89 ALA A CA 1
ATOM 702 C C . ALA A 1 89 ? -8.430 -4.081 -3.596 1.00 96.88 89 ALA A C 1
ATOM 704 O O . ALA A 1 89 ? -8.536 -3.917 -4.812 1.00 96.88 89 ALA A O 1
ATOM 705 N N . VAL A 1 90 ? -9.486 -4.019 -2.774 1.00 97.56 90 VAL A N 1
ATOM 706 C CA . VAL A 1 90 ? -10.828 -3.630 -3.239 1.00 97.56 90 VAL A CA 1
ATOM 707 C C . VAL A 1 90 ? -10.807 -2.207 -3.806 1.00 97.56 90 VAL A C 1
ATOM 709 O O . VAL A 1 90 ? -11.324 -1.969 -4.893 1.00 97.56 90 VAL A O 1
ATOM 712 N N . ALA A 1 91 ? -10.146 -1.262 -3.127 1.00 97.31 91 ALA A N 1
ATOM 713 C CA . ALA A 1 91 ? -9.979 0.094 -3.659 1.00 97.31 91 ALA A CA 1
ATOM 714 C C . ALA A 1 91 ? -9.164 0.102 -4.965 1.00 97.31 91 ALA A C 1
ATOM 716 O O . ALA A 1 91 ? -9.494 0.826 -5.901 1.00 97.31 91 ALA A O 1
ATOM 717 N N . GLY A 1 92 ? -8.133 -0.741 -5.057 1.00 95.69 92 GLY A N 1
ATOM 718 C CA . GLY A 1 92 ? -7.350 -0.950 -6.273 1.00 95.69 92 GLY A CA 1
ATOM 719 C C . GLY A 1 92 ? -8.212 -1.420 -7.445 1.00 95.69 92 GLY A C 1
ATOM 720 O O . GLY A 1 92 ? -8.098 -0.862 -8.531 1.00 95.69 92 GLY A O 1
ATOM 721 N N . GLN A 1 93 ? -9.124 -2.373 -7.231 1.00 93.94 93 GLN A N 1
ATOM 722 C CA . GLN A 1 93 ? -10.068 -2.825 -8.265 1.00 93.94 93 GLN A CA 1
ATOM 723 C C . GLN A 1 93 ? -11.035 -1.727 -8.728 1.00 93.94 93 GLN A C 1
ATOM 725 O O . GLN A 1 93 ? -11.450 -1.724 -9.884 1.00 93.94 93 GLN A O 1
ATOM 730 N N . GLU A 1 94 ? -11.407 -0.811 -7.834 1.00 94.56 94 GLU A N 1
ATOM 731 C CA . GLU A 1 94 ? -12.329 0.290 -8.135 1.00 94.56 94 GLU A CA 1
ATOM 732 C C . GLU A 1 94 ? -11.650 1.455 -8.870 1.00 94.56 94 GLU A C 1
ATOM 734 O O . GLU A 1 94 ? -12.296 2.140 -9.665 1.00 94.56 94 GLU A O 1
ATOM 739 N N . LEU A 1 95 ? -10.365 1.701 -8.592 1.00 94.75 95 LEU A N 1
ATOM 740 C CA . LEU A 1 95 ? -9.647 2.903 -9.033 1.00 94.75 95 LEU A CA 1
ATOM 741 C C . LEU A 1 95 ? -8.628 2.647 -10.148 1.00 94.75 95 LEU A C 1
ATOM 743 O O . LEU A 1 95 ? -8.342 3.552 -10.933 1.00 94.75 95 LEU A O 1
ATOM 747 N N . MET A 1 96 ? -8.054 1.446 -10.220 1.00 92.56 96 MET A N 1
ATOM 748 C CA . MET A 1 96 ? -7.034 1.103 -11.210 1.00 92.56 96 MET A CA 1
ATOM 749 C C . MET A 1 96 ? -7.645 0.402 -12.422 1.00 92.56 96 MET A C 1
ATOM 751 O O . MET A 1 96 ? -8.658 -0.286 -12.335 1.00 92.56 96 MET A O 1
ATOM 755 N N . GLN A 1 97 ? -6.989 0.541 -13.574 1.00 88.06 97 GLN A N 1
ATOM 756 C CA . GLN A 1 97 ? -7.362 -0.208 -14.770 1.00 88.06 97 GLN A CA 1
ATOM 757 C C . GLN A 1 97 ? -6.859 -1.657 -14.644 1.00 88.06 97 GLN A C 1
ATOM 759 O O . GLN A 1 97 ? -5.643 -1.854 -14.582 1.00 88.06 97 GLN A O 1
ATOM 764 N N . PRO A 1 98 ? -7.747 -2.670 -14.630 1.00 79.88 98 PRO A N 1
ATOM 765 C CA . PRO A 1 98 ? -7.354 -4.064 -14.405 1.00 79.88 98 PRO A CA 1
ATOM 766 C C . PRO A 1 98 ? -6.453 -4.619 -15.518 1.00 79.88 98 PRO A C 1
ATOM 768 O O . PRO A 1 98 ? -5.571 -5.429 -15.245 1.00 79.88 98 PRO A O 1
ATOM 771 N N . ASP A 1 99 ? -6.630 -4.125 -16.746 1.00 84.06 99 ASP A N 1
ATOM 772 C CA . ASP A 1 99 ? -5.882 -4.551 -17.935 1.00 84.06 99 ASP A CA 1
ATOM 773 C C . ASP A 1 99 ? -4.656 -3.664 -18.219 1.00 84.06 99 ASP A C 1
ATOM 775 O O . ASP A 1 99 ? -4.098 -3.700 -19.314 1.00 84.06 99 ASP A O 1
ATOM 779 N N . SER A 1 100 ? -4.237 -2.825 -17.263 1.00 87.50 100 SER A N 1
ATOM 780 C CA . SER A 1 100 ? -3.035 -2.006 -17.435 1.00 87.50 100 SER A CA 1
ATOM 781 C C . SER A 1 100 ? -1.808 -2.897 -17.597 1.00 87.50 100 SER A C 1
ATOM 783 O O . SER A 1 100 ? -1.549 -3.733 -16.738 1.00 87.50 100 SER A O 1
ATOM 785 N N . GLU A 1 101 ? -1.013 -2.674 -18.643 1.00 84.75 101 GLU A N 1
ATOM 786 C CA . GLU A 1 101 ? 0.249 -3.396 -18.855 1.00 84.75 101 GLU A CA 1
ATOM 787 C C . GLU A 1 101 ? 1.312 -2.989 -17.822 1.00 84.75 101 GLU A C 1
ATOM 789 O O . GLU A 1 101 ? 2.081 -3.827 -17.356 1.00 84.75 101 GLU A O 1
ATOM 794 N N . HIS A 1 102 ? 1.291 -1.730 -17.374 1.00 86.00 102 HIS A N 1
ATOM 795 C CA . HIS A 1 102 ? 2.327 -1.150 -16.513 1.00 86.00 102 HIS A CA 1
ATOM 796 C C . HIS A 1 102 ? 1.962 -1.083 -15.030 1.00 86.00 102 HIS A C 1
ATOM 798 O O . HIS A 1 102 ? 2.843 -0.827 -14.219 1.00 86.00 102 HIS A O 1
ATOM 804 N N . ALA A 1 103 ? 0.700 -1.296 -14.654 1.00 90.12 103 ALA A N 1
ATOM 805 C CA . ALA A 1 103 ? 0.260 -1.172 -13.268 1.00 90.12 103 ALA A CA 1
ATOM 806 C C . ALA A 1 103 ? -0.293 -2.485 -12.712 1.00 90.12 103 ALA A C 1
ATOM 808 O O . ALA A 1 103 ? -1.072 -3.172 -13.381 1.00 90.12 103 ALA A O 1
ATOM 809 N N . LEU A 1 104 ? 0.071 -2.805 -11.471 1.00 93.44 104 LEU A N 1
ATOM 810 C CA . LEU A 1 104 ? -0.429 -3.973 -10.757 1.00 93.44 104 LEU A CA 1
ATOM 811 C C . LEU A 1 104 ? -0.777 -3.615 -9.311 1.00 93.44 104 LEU A C 1
ATOM 813 O O . LEU A 1 104 ? 0.018 -3.010 -8.598 1.00 93.44 104 LEU A O 1
ATOM 817 N N . CYS A 1 105 ? -1.966 -4.028 -8.875 1.00 95.88 105 CYS A N 1
ATOM 818 C CA . CYS A 1 105 ? -2.341 -4.039 -7.466 1.00 95.88 105 CYS A CA 1
ATOM 819 C C . CYS A 1 105 ? -2.057 -5.424 -6.872 1.00 95.88 105 CYS A C 1
ATOM 821 O O . CYS A 1 105 ? -2.541 -6.440 -7.391 1.00 95.88 105 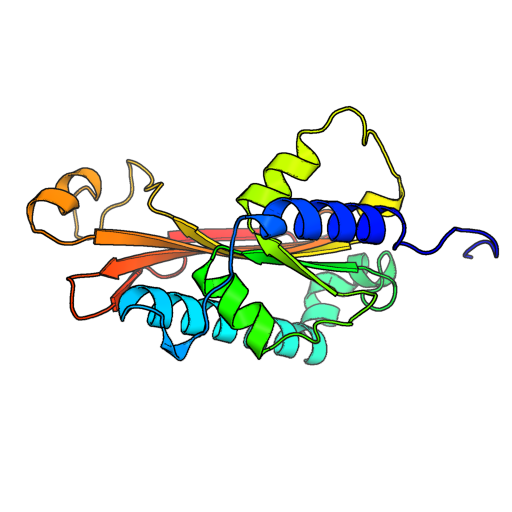CYS A O 1
ATOM 823 N N . ILE A 1 106 ? -1.286 -5.462 -5.789 1.00 95.88 106 ILE A N 1
ATOM 824 C CA . ILE A 1 106 ? -0.779 -6.678 -5.150 1.00 95.88 106 ILE A CA 1
ATOM 825 C C . ILE A 1 106 ? -0.975 -6.633 -3.633 1.00 95.88 106 ILE A C 1
ATOM 827 O O . ILE A 1 106 ? -0.835 -5.580 -3.012 1.00 95.88 106 ILE A O 1
ATOM 831 N N . LEU A 1 107 ? -1.294 -7.775 -3.018 1.00 97.12 107 LEU A N 1
ATOM 832 C CA . LEU A 1 107 ? -1.350 -7.868 -1.562 1.00 97.12 107 LEU A CA 1
ATOM 833 C C . LEU A 1 107 ? 0.070 -7.876 -0.977 1.00 97.12 107 LEU A C 1
ATOM 835 O O . LEU A 1 107 ? 0.959 -8.525 -1.519 1.00 97.12 107 LEU A O 1
ATOM 839 N N . LYS A 1 108 ? 0.297 -7.235 0.174 1.00 96.50 108 LYS A N 1
ATOM 840 C CA . LYS A 1 108 ? 1.606 -7.197 0.856 1.00 96.50 108 LYS A CA 1
ATOM 841 C C . LYS A 1 108 ? 2.151 -8.600 1.127 1.00 96.50 108 LYS A C 1
ATOM 843 O O . LYS A 1 108 ? 3.354 -8.816 1.022 1.00 96.50 108 LYS A O 1
ATOM 848 N N . SER A 1 109 ? 1.277 -9.556 1.447 1.00 94.75 109 SER A N 1
ATOM 849 C CA . SER A 1 109 ? 1.659 -10.962 1.614 1.00 94.75 109 SER A CA 1
ATOM 850 C C . SER A 1 109 ? 2.116 -11.594 0.300 1.00 94.75 109 SER A C 1
ATOM 852 O O . SER A 1 109 ? 3.175 -12.203 0.278 1.00 94.75 109 SER A O 1
ATOM 854 N N . GLU A 1 110 ? 1.373 -11.389 -0.794 1.00 95.25 110 GLU A N 1
ATOM 855 C CA . GLU A 1 110 ? 1.748 -11.875 -2.132 1.00 95.25 110 GLU A CA 1
ATOM 856 C C . GLU A 1 110 ? 3.093 -11.276 -2.559 1.00 95.25 110 GLU A C 1
ATOM 858 O O . GLU A 1 110 ? 3.962 -11.990 -3.048 1.00 95.25 110 GLU A O 1
ATOM 863 N N . TRP A 1 111 ? 3.285 -9.976 -2.328 1.00 94.50 111 TRP A N 1
ATOM 864 C CA . TRP A 1 111 ? 4.525 -9.285 -2.659 1.00 94.50 111 TRP A CA 1
ATOM 865 C C . TRP A 1 111 ? 5.723 -9.856 -1.904 1.00 94.50 111 TRP A C 1
ATOM 867 O O . TRP A 1 111 ? 6.731 -10.215 -2.507 1.00 94.50 111 TRP A O 1
ATOM 877 N N . ARG A 1 112 ? 5.591 -10.006 -0.583 1.00 93.50 112 ARG A N 1
ATOM 878 C CA . ARG A 1 112 ? 6.635 -10.591 0.261 1.00 93.50 112 ARG A CA 1
ATOM 879 C C . ARG A 1 112 ? 6.970 -12.021 -0.161 1.00 93.50 112 ARG A C 1
ATOM 881 O O . ARG A 1 112 ? 8.143 -12.376 -0.199 1.00 93.50 112 ARG A O 1
ATOM 888 N N . ASP A 1 113 ? 5.957 -12.831 -0.447 1.00 93.19 113 ASP A N 1
ATOM 889 C CA . ASP A 1 113 ? 6.152 -14.232 -0.810 1.00 93.19 113 ASP A CA 1
ATOM 890 C C . ASP A 1 113 ? 6.807 -14.356 -2.198 1.00 93.19 113 ASP A C 1
ATOM 892 O O . ASP A 1 113 ? 7.662 -15.218 -2.392 1.00 93.19 113 ASP A O 1
ATOM 896 N N . TRP A 1 114 ? 6.480 -13.458 -3.136 1.00 91.12 114 TRP A N 1
ATOM 897 C CA . TRP A 1 114 ? 7.147 -13.385 -4.439 1.00 91.12 114 TRP A CA 1
ATOM 898 C C . TRP A 1 114 ? 8.628 -12.994 -4.311 1.00 91.12 114 TRP A C 1
ATOM 900 O O . TRP A 1 114 ? 9.473 -13.637 -4.934 1.00 91.12 114 TRP A O 1
ATOM 910 N N . LEU A 1 115 ? 8.944 -12.003 -3.463 1.00 89.00 115 LEU A N 1
ATOM 911 C CA . LEU A 1 115 ? 10.317 -11.546 -3.187 1.00 89.00 115 LEU A CA 1
ATOM 912 C C . LEU A 1 115 ? 11.183 -12.576 -2.450 1.00 89.00 115 LEU A C 1
ATOM 914 O O . LEU A 1 115 ? 12.405 -12.525 -2.543 1.00 89.00 115 LEU A O 1
ATOM 918 N N . ALA A 1 116 ? 10.573 -13.482 -1.685 1.00 89.56 116 ALA A N 1
ATOM 919 C CA . ALA A 1 116 ? 11.293 -14.495 -0.914 1.00 89.56 116 ALA A CA 1
ATOM 920 C C . ALA A 1 116 ? 11.811 -15.668 -1.769 1.00 89.56 116 ALA A C 1
ATOM 922 O O . ALA A 1 116 ? 12.510 -16.542 -1.258 1.00 89.56 116 ALA A O 1
ATOM 923 N N . ASP A 1 117 ? 11.445 -15.723 -3.049 1.00 86.25 117 ASP A N 1
ATOM 924 C CA . ASP A 1 117 ? 11.842 -16.792 -3.956 1.00 86.25 117 ASP A CA 1
ATOM 925 C C . ASP A 1 117 ? 13.245 -16.550 -4.525 1.00 86.25 117 ASP A C 1
ATOM 927 O O . ASP A 1 117 ? 13.436 -15.799 -5.481 1.00 86.25 117 ASP A O 1
ATOM 931 N N . GLU A 1 118 ? 14.229 -17.248 -3.959 1.00 81.12 118 GLU A N 1
ATOM 932 C CA . GLU A 1 118 ? 15.638 -17.187 -4.368 1.00 81.12 118 GLU A CA 1
ATOM 933 C C . GLU A 1 118 ? 15.878 -17.623 -5.826 1.00 81.12 118 GLU A C 1
ATOM 935 O O . GLU A 1 118 ? 16.959 -17.405 -6.365 1.00 81.12 118 GLU A O 1
ATOM 940 N N . THR A 1 119 ? 14.900 -18.242 -6.501 1.00 77.94 119 THR A N 1
ATOM 941 C CA . THR A 1 119 ? 15.034 -18.591 -7.927 1.00 77.94 119 THR A CA 1
ATOM 942 C C . THR A 1 119 ? 14.816 -17.402 -8.864 1.00 77.94 119 THR A C 1
ATOM 944 O O . THR A 1 119 ? 15.122 -17.505 -10.053 1.00 77.94 119 THR A O 1
ATOM 947 N N . ARG A 1 120 ? 14.336 -16.270 -8.331 1.00 73.38 120 ARG A N 1
ATOM 948 C CA . ARG A 1 120 ? 14.099 -15.010 -9.052 1.00 73.38 120 ARG A CA 1
ATOM 949 C C . ARG A 1 120 ? 15.278 -14.027 -8.952 1.00 73.38 120 ARG A C 1
ATOM 951 O O . ARG A 1 120 ? 15.090 -12.830 -9.148 1.00 73.38 120 ARG A O 1
ATOM 958 N N . ASP A 1 121 ? 16.472 -14.529 -8.630 1.00 56.72 121 ASP A N 1
ATOM 959 C CA . ASP A 1 121 ? 17.647 -13.714 -8.309 1.00 56.72 121 ASP A CA 1
ATOM 960 C C . ASP A 1 121 ? 18.109 -12.831 -9.491 1.00 56.72 121 ASP A C 1
ATOM 962 O O . ASP A 1 121 ? 18.401 -13.312 -10.589 1.00 56.72 121 ASP A O 1
ATOM 966 N N . ASP A 1 122 ? 18.172 -11.532 -9.194 1.00 60.81 122 ASP A N 1
ATOM 967 C CA . ASP A 1 122 ? 18.809 -10.420 -9.911 1.00 60.81 122 ASP A CA 1
ATOM 968 C C . ASP A 1 122 ? 18.381 -10.164 -11.375 1.00 60.81 122 ASP A C 1
ATOM 970 O O . ASP A 1 122 ? 19.175 -10.235 -12.319 1.00 60.81 122 ASP A O 1
ATOM 974 N N . ASP A 1 123 ? 17.119 -9.761 -11.575 1.00 59.16 123 ASP A N 1
ATOM 975 C CA . ASP A 1 123 ? 16.758 -8.993 -12.770 1.00 59.16 123 ASP A CA 1
ATOM 976 C C . ASP A 1 123 ? 17.164 -7.525 -12.565 1.00 59.16 123 ASP A C 1
ATOM 978 O O . ASP A 1 123 ? 16.561 -6.797 -11.779 1.00 59.16 123 ASP A O 1
ATOM 982 N N . SER A 1 124 ? 18.167 -7.051 -13.306 1.00 60.72 124 SER A N 1
ATOM 983 C CA . SER A 1 124 ? 18.546 -5.628 -13.330 1.00 60.72 124 SER A CA 1
ATOM 984 C C . SER A 1 124 ? 17.371 -4.683 -13.648 1.00 60.72 124 SER A C 1
ATOM 986 O O . SER A 1 124 ? 17.410 -3.512 -13.264 1.00 60.72 124 SER A O 1
ATOM 988 N N . LEU A 1 125 ? 16.309 -5.193 -14.290 1.00 62.59 125 LEU A N 1
ATOM 989 C CA . LEU A 1 125 ? 15.066 -4.475 -14.588 1.00 62.59 125 LEU A CA 1
ATOM 990 C C . LEU A 1 125 ? 14.095 -4.425 -13.400 1.00 62.59 125 LEU A C 1
ATOM 992 O O . LEU A 1 125 ? 13.174 -3.606 -13.403 1.00 62.59 125 LEU A O 1
ATOM 996 N N . PHE A 1 126 ? 14.310 -5.224 -12.349 1.00 65.81 126 PHE A N 1
ATOM 997 C CA . PHE A 1 126 ? 13.592 -5.092 -11.080 1.00 65.81 126 PHE A CA 1
ATOM 998 C C . PHE A 1 126 ? 13.805 -3.702 -10.469 1.00 65.81 126 PHE A C 1
ATOM 1000 O O . PHE A 1 126 ? 12.915 -3.162 -9.827 1.00 65.81 126 PHE A O 1
ATOM 1007 N N . LEU A 1 127 ? 14.939 -3.046 -10.736 1.00 65.06 127 LEU A N 1
ATOM 1008 C CA . LEU A 1 127 ? 15.199 -1.670 -10.292 1.00 65.06 127 LEU A CA 1
ATOM 1009 C C . LEU A 1 127 ? 14.321 -0.620 -11.009 1.00 65.06 127 LEU A C 1
ATOM 1011 O O . LEU A 1 127 ? 14.295 0.554 -10.622 1.00 65.06 127 LEU A O 1
ATOM 1015 N N . GLU A 1 128 ? 13.565 -1.014 -12.035 1.00 72.69 128 GLU A N 1
ATOM 1016 C CA . GLU A 1 128 ? 12.769 -0.123 -12.880 1.00 72.69 128 GLU A CA 1
ATOM 1017 C C . GLU A 1 128 ? 11.280 -0.051 -12.496 1.00 72.69 128 GLU A C 1
ATOM 1019 O O . GLU A 1 128 ? 10.455 0.343 -13.317 1.00 72.69 128 GLU A O 1
ATOM 1024 N N . HIS A 1 129 ? 10.916 -0.321 -11.239 1.00 86.06 129 HIS A N 1
ATOM 1025 C CA . HIS A 1 129 ? 9.559 -0.072 -10.733 1.00 86.06 129 HIS A CA 1
ATOM 1026 C C . HIS A 1 129 ? 9.515 1.008 -9.657 1.00 86.06 129 HIS A C 1
ATOM 1028 O O . HIS A 1 129 ? 10.501 1.282 -8.968 1.00 86.06 129 HIS A O 1
ATOM 1034 N N . PHE A 1 130 ? 8.356 1.634 -9.510 1.00 89.62 130 PHE A N 1
ATOM 1035 C CA . PHE A 1 130 ? 8.060 2.418 -8.325 1.00 89.62 130 PHE A CA 1
ATOM 1036 C C . PHE A 1 130 ? 6.940 1.761 -7.531 1.00 89.62 130 PHE A C 1
ATOM 1038 O O . PHE A 1 130 ? 6.004 1.173 -8.084 1.00 89.62 130 PHE A O 1
ATOM 1045 N N . GLU A 1 131 ? 7.066 1.873 -6.219 1.00 93.50 131 GLU A N 1
ATOM 1046 C CA . GLU A 1 131 ? 6.130 1.314 -5.262 1.00 93.50 131 GLU A CA 1
ATOM 1047 C C . GLU A 1 131 ? 5.289 2.438 -4.677 1.00 93.50 131 GLU A C 1
ATOM 1049 O O . GLU A 1 131 ? 5.796 3.510 -4.344 1.00 93.50 131 GLU A O 1
ATOM 1054 N N . PHE A 1 132 ? 4.008 2.164 -4.507 1.00 96.31 132 PHE A N 1
ATOM 1055 C CA . PHE A 1 132 ? 3.140 2.866 -3.582 1.00 96.31 132 PHE A CA 1
ATOM 1056 C C . PHE A 1 132 ? 2.516 1.817 -2.676 1.00 96.31 132 PHE A C 1
ATOM 1058 O O . PHE A 1 132 ? 2.043 0.786 -3.160 1.00 96.31 132 PHE A O 1
ATOM 1065 N N . TRP A 1 133 ? 2.493 2.067 -1.374 1.00 98.25 133 TRP A N 1
ATOM 1066 C CA . TRP A 1 133 ? 1.851 1.169 -0.431 1.00 98.25 133 TRP A CA 1
ATOM 1067 C C . TRP A 1 133 ? 0.832 1.880 0.439 1.00 98.25 133 TRP A C 1
ATOM 1069 O O . TRP A 1 133 ? 0.950 3.062 0.760 1.00 98.25 133 TRP A O 1
ATOM 1079 N N . SER A 1 134 ? -0.190 1.119 0.815 1.00 98.25 134 SER A N 1
ATOM 1080 C CA . SER A 1 134 ? -1.215 1.517 1.772 1.00 98.25 134 SER A CA 1
ATOM 1081 C C . SER A 1 134 ? -1.705 0.259 2.477 1.00 98.25 134 SER A C 1
ATOM 1083 O O . SER A 1 134 ? -2.400 -0.559 1.870 1.00 98.25 134 SER A O 1
ATOM 1085 N N . VAL A 1 135 ? -1.268 0.051 3.716 1.00 98.06 135 VAL A N 1
ATOM 1086 C CA . VAL A 1 135 ? -1.394 -1.228 4.428 1.00 98.06 135 VAL A CA 1
ATOM 1087 C C . VAL A 1 135 ? -1.852 -0.978 5.857 1.00 98.06 135 VAL A C 1
ATOM 1089 O O . VAL A 1 135 ? -1.293 -0.129 6.551 1.00 98.06 135 VAL A O 1
ATOM 1092 N N . TRP A 1 136 ? -2.822 -1.762 6.320 1.00 97.56 136 TRP A N 1
ATOM 1093 C CA . TRP A 1 136 ? -3.277 -1.752 7.701 1.00 97.56 136 TRP A CA 1
ATOM 1094 C C . TRP A 1 136 ? -2.749 -2.959 8.473 1.00 97.56 136 TRP A C 1
ATOM 1096 O O . TRP A 1 136 ? -2.811 -4.094 7.999 1.00 97.56 136 TRP A O 1
ATOM 1106 N N . HIS A 1 137 ? -2.255 -2.734 9.688 1.00 94.50 137 HIS A N 1
ATOM 1107 C CA . HIS A 1 137 ? -1.766 -3.804 10.561 1.00 94.50 137 HIS A CA 1
ATOM 1108 C C . HIS A 1 137 ? -1.936 -3.463 12.046 1.00 94.50 137 HIS A C 1
ATOM 1110 O O . HIS A 1 137 ? -2.220 -2.324 12.413 1.00 94.50 137 HIS A O 1
ATOM 1116 N N . GLN A 1 138 ? -1.760 -4.470 12.904 1.00 91.00 138 GLN A N 1
ATOM 1117 C CA . GLN A 1 138 ? -1.794 -4.333 14.368 1.00 91.00 138 GLN A CA 1
ATOM 1118 C C . GLN A 1 138 ? -0.412 -4.529 15.010 1.00 91.00 138 GLN A C 1
ATOM 1120 O O . GLN A 1 138 ? -0.308 -4.710 16.220 1.00 91.00 138 GLN A O 1
ATOM 1125 N N . ASP A 1 139 ? 0.658 -4.477 14.211 1.00 88.19 139 ASP A N 1
ATOM 1126 C CA . ASP A 1 139 ? 2.032 -4.450 14.726 1.00 88.19 139 ASP A CA 1
ATOM 1127 C C . ASP A 1 139 ? 2.318 -3.076 15.358 1.00 88.19 139 ASP A C 1
ATOM 1129 O O . ASP A 1 139 ? 2.866 -2.174 14.724 1.00 88.19 139 ASP A O 1
ATOM 1133 N N . LEU A 1 140 ? 1.864 -2.897 16.600 1.00 85.44 140 LEU A N 1
ATOM 1134 C CA . LEU A 1 140 ? 2.020 -1.671 17.381 1.00 85.44 140 LEU A CA 1
ATOM 1135 C C . LEU A 1 140 ? 3.422 -1.618 17.998 1.00 85.44 140 LEU A C 1
ATOM 1137 O O . LEU A 1 140 ? 3.877 -2.590 18.607 1.00 85.44 140 LEU A O 1
ATOM 1141 N N . HIS A 1 141 ? 4.100 -0.474 17.887 1.00 80.69 141 HIS A N 1
ATOM 1142 C CA . HIS A 1 141 ? 5.389 -0.304 18.550 1.00 80.69 141 HIS A CA 1
ATOM 1143 C C . HIS A 1 141 ? 5.194 -0.284 20.080 1.00 80.69 141 HIS A C 1
ATOM 1145 O O . HIS A 1 141 ? 4.308 0.426 20.562 1.00 80.69 141 HIS A O 1
ATOM 1151 N N . PRO A 1 142 ? 6.018 -1.002 20.870 1.00 74.31 142 PRO A N 1
ATOM 1152 C CA . PRO A 1 142 ? 5.843 -1.091 22.324 1.00 74.31 142 PRO A CA 1
ATOM 1153 C C . PRO A 1 142 ? 5.880 0.252 23.062 1.00 74.31 142 PRO A C 1
ATOM 1155 O O . PRO A 1 142 ? 5.332 0.365 24.154 1.00 74.31 142 PRO A O 1
ATOM 1158 N N . GLU A 1 143 ? 6.546 1.246 22.476 1.00 75.88 143 GLU A N 1
ATOM 1159 C CA . GLU A 1 143 ? 6.721 2.590 23.044 1.00 75.88 143 GLU A CA 1
ATOM 1160 C C . GLU A 1 143 ? 5.631 3.585 22.614 1.00 75.88 143 GLU A C 1
ATOM 1162 O O . GLU A 1 143 ? 5.675 4.744 23.013 1.00 75.88 143 GLU A O 1
ATOM 1167 N N . TRP A 1 144 ? 4.681 3.181 21.766 1.00 78.94 144 TRP A N 1
ATOM 1168 C CA . TRP A 1 144 ? 3.594 4.067 21.354 1.00 78.94 144 TRP A CA 1
ATOM 1169 C C . TRP A 1 144 ? 2.489 4.119 22.420 1.00 78.94 144 TRP A C 1
ATOM 1171 O O . TRP A 1 144 ? 2.051 3.098 22.961 1.00 78.94 144 TRP A O 1
ATOM 1181 N N . GLU A 1 145 ? 2.011 5.332 22.682 1.00 73.44 145 GLU A N 1
ATOM 1182 C CA . GLU A 1 145 ? 0.985 5.658 23.675 1.00 73.44 145 GLU A CA 1
ATOM 1183 C C . GLU A 1 145 ? -0.173 6.393 22.990 1.00 73.44 145 GLU A C 1
ATOM 1185 O O . GLU A 1 145 ? 0.047 7.121 22.022 1.00 73.44 145 GLU A O 1
ATOM 1190 N N . TYR A 1 146 ? -1.409 6.210 23.468 1.00 63.56 146 TYR A N 1
ATOM 1191 C CA . TYR A 1 146 ? -2.587 6.898 22.904 1.00 63.56 146 TYR A CA 1
ATOM 1192 C C . TYR A 1 146 ? -3.139 8.021 23.796 1.00 63.56 146 TYR A C 1
ATOM 1194 O O . TYR A 1 146 ? -3.927 8.844 23.338 1.00 63.56 146 TYR A O 1
ATOM 1202 N N . GLU A 1 147 ? -2.689 8.071 25.048 1.00 64.62 147 GLU A N 1
ATOM 1203 C CA . GLU A 1 147 ? -2.904 9.099 26.069 1.00 64.62 147 GLU A CA 1
ATOM 1204 C C . GLU A 1 147 ? -1.631 9.121 26.931 1.00 64.62 147 GLU A C 1
ATOM 1206 O O . GLU A 1 147 ? -0.944 8.102 27.009 1.00 64.62 147 GLU A O 1
ATOM 1211 N N . THR A 1 148 ? -1.286 10.256 27.554 1.00 61.53 148 THR A N 1
ATOM 1212 C CA . THR A 1 148 ? -0.052 10.373 28.356 1.00 61.53 148 THR A CA 1
ATOM 1213 C C . THR A 1 148 ? 0.045 9.229 29.368 1.00 61.53 148 THR A C 1
ATOM 1215 O O . THR A 1 148 ? -0.837 9.090 30.217 1.00 61.53 148 THR A O 1
ATOM 1218 N N . ASP A 1 149 ? 1.114 8.435 29.272 1.00 65.38 149 ASP A N 1
ATOM 1219 C CA . ASP A 1 149 ? 1.421 7.302 30.150 1.00 65.38 149 ASP A CA 1
ATOM 1220 C C . ASP A 1 149 ? 0.468 6.089 30.029 1.00 65.38 149 ASP A C 1
ATOM 1222 O O . ASP A 1 149 ? 0.437 5.239 30.9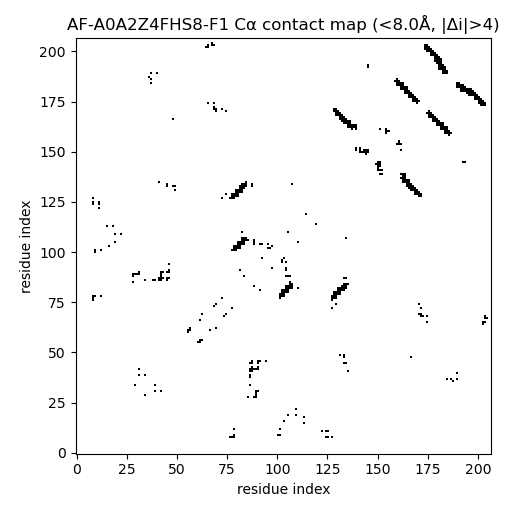31 1.00 65.38 149 ASP A O 1
ATOM 1226 N N . ILE A 1 150 ? -0.305 5.961 28.938 1.00 67.25 150 ILE A N 1
ATOM 1227 C CA . ILE A 1 150 ? -1.109 4.757 28.661 1.00 67.25 150 ILE A CA 1
ATOM 1228 C C . ILE A 1 150 ? -0.530 3.986 27.466 1.00 67.25 150 ILE A C 1
ATOM 1230 O O . ILE A 1 150 ? -0.777 4.345 26.308 1.00 67.25 150 ILE A O 1
ATOM 1234 N N . PRO A 1 151 ? 0.193 2.876 27.723 1.00 71.69 151 PRO A N 1
ATOM 1235 C CA . PRO A 1 151 ? 0.713 2.023 26.666 1.00 71.69 151 PRO A CA 1
ATOM 1236 C C . PRO A 1 151 ? -0.412 1.416 25.830 1.00 71.69 151 PRO A C 1
ATOM 1238 O O . PRO A 1 151 ? -1.362 0.836 26.370 1.00 71.69 151 PRO A O 1
ATOM 1241 N N . LEU A 1 152 ? -0.248 1.433 24.506 1.00 72.62 152 LEU A N 1
ATOM 1242 C CA . LEU A 1 152 ? -1.162 0.762 23.575 1.00 72.62 152 LEU A CA 1
ATOM 1243 C C . LEU A 1 152 ? -1.317 -0.743 23.852 1.00 72.62 152 LEU A C 1
ATOM 1245 O O . LEU A 1 152 ? -2.344 -1.330 23.527 1.00 72.62 152 LEU A O 1
ATOM 1249 N N . SER A 1 153 ? -0.338 -1.370 24.511 1.00 65.19 153 SER A N 1
ATOM 1250 C CA . SER A 1 153 ? -0.388 -2.783 24.908 1.00 65.19 153 SER A CA 1
ATOM 1251 C C . SER A 1 153 ? -1.509 -3.130 25.902 1.00 65.19 153 SER A C 1
ATOM 1253 O O . SER A 1 153 ? -1.821 -4.310 26.050 1.00 65.19 153 SER A O 1
ATOM 1255 N N . ARG A 1 154 ? -2.137 -2.140 26.558 1.00 60.69 154 ARG A N 1
ATOM 1256 C CA . ARG A 1 154 ? -3.300 -2.332 27.453 1.00 60.69 154 ARG A CA 1
ATOM 1257 C C . ARG A 1 154 ? -4.658 -2.078 26.796 1.00 60.69 154 ARG A C 1
ATOM 1259 O O . ARG A 1 154 ? -5.683 -2.428 27.367 1.00 60.69 154 ARG A O 1
ATOM 1266 N N . ALA A 1 155 ? -4.679 -1.506 25.597 1.00 57.19 155 ALA A N 1
ATOM 1267 C CA . ALA A 1 155 ? -5.900 -1.066 24.929 1.00 57.19 155 ALA A CA 1
ATOM 1268 C C . ALA A 1 155 ? -6.927 -2.174 24.634 1.00 57.19 155 ALA A C 1
ATOM 1270 O O . ALA A 1 155 ? -8.127 -1.907 24.589 1.00 57.19 155 ALA A O 1
ATOM 1271 N N . ALA A 1 156 ? -6.470 -3.416 24.444 1.00 57.69 156 ALA A N 1
ATOM 1272 C CA . ALA A 1 156 ? -7.339 -4.544 24.115 1.00 57.69 156 ALA A CA 1
ATOM 1273 C C . ALA A 1 156 ? -8.327 -4.909 25.244 1.00 57.69 156 ALA A C 1
ATOM 1275 O O . ALA A 1 156 ? -9.302 -5.617 24.994 1.00 57.69 156 ALA A O 1
ATOM 1276 N N . GLU A 1 157 ? -8.098 -4.436 26.475 1.00 60.28 157 GLU A N 1
ATOM 1277 C CA . GLU A 1 157 ? -8.931 -4.757 27.643 1.00 60.28 157 GLU A CA 1
ATOM 1278 C C . GLU A 1 157 ? -10.302 -4.044 27.631 1.00 60.28 157 GLU A C 1
ATOM 1280 O O . GLU A 1 157 ? -11.239 -4.542 28.254 1.00 60.28 157 GLU A O 1
ATOM 1285 N N . ASP A 1 158 ? -10.464 -2.968 26.848 1.00 65.00 158 ASP A N 1
ATOM 1286 C CA . ASP A 1 158 ? -11.696 -2.158 26.786 1.00 65.00 158 ASP A CA 1
ATOM 1287 C C . ASP A 1 158 ? -12.558 -2.412 25.530 1.00 65.00 158 ASP A C 1
ATOM 1289 O O . ASP A 1 158 ? -13.495 -1.664 25.245 1.00 65.00 158 ASP A O 1
ATOM 1293 N N . GLY A 1 159 ? -12.257 -3.456 24.748 1.00 74.62 159 GLY A N 1
ATOM 1294 C CA . GLY A 1 159 ? -12.961 -3.733 23.485 1.00 74.62 159 GLY A CA 1
ATOM 1295 C C . GLY A 1 159 ? -12.652 -2.726 22.369 1.00 74.62 159 GLY A C 1
ATOM 1296 O O . GLY A 1 159 ? -13.390 -2.643 21.390 1.00 74.62 159 GLY A O 1
ATOM 1297 N N . VAL A 1 160 ? -11.567 -1.965 22.525 1.00 82.00 160 VAL A N 1
ATOM 1298 C CA . VAL A 1 160 ? -11.053 -1.008 21.547 1.00 82.00 160 VAL A CA 1
ATOM 1299 C C . VAL A 1 160 ? -9.879 -1.635 20.806 1.00 82.00 160 VAL A C 1
ATOM 1301 O O . VAL A 1 160 ? -8.957 -2.179 21.414 1.00 82.00 160 VAL A O 1
ATOM 1304 N N . GLU A 1 161 ? -9.878 -1.503 19.485 1.00 88.19 161 GLU A N 1
ATOM 1305 C CA . GLU A 1 161 ? -8.777 -1.946 18.641 1.00 88.19 161 GLU A CA 1
ATOM 1306 C C . GLU A 1 161 ? -7.960 -0.757 18.143 1.00 88.19 161 GLU A C 1
ATOM 1308 O O . GLU A 1 161 ? -8.503 0.252 17.690 1.00 88.19 161 GLU A O 1
ATOM 1313 N N . TYR A 1 162 ? -6.638 -0.908 18.167 1.00 90.00 162 TYR A N 1
ATOM 1314 C CA . TYR A 1 162 ? -5.720 0.042 17.556 1.00 90.00 162 TYR A CA 1
ATOM 1315 C C . TYR A 1 162 ? -5.107 -0.562 16.308 1.00 90.00 162 TYR A C 1
ATOM 1317 O O . TYR A 1 162 ? -4.749 -1.741 16.270 1.00 90.00 162 TYR A O 1
ATOM 1325 N N . TRP A 1 163 ? -5.010 0.277 15.289 1.00 93.56 163 TRP A N 1
ATOM 1326 C CA . TRP A 1 163 ? -4.555 -0.097 13.967 1.00 93.56 163 TRP A CA 1
ATOM 1327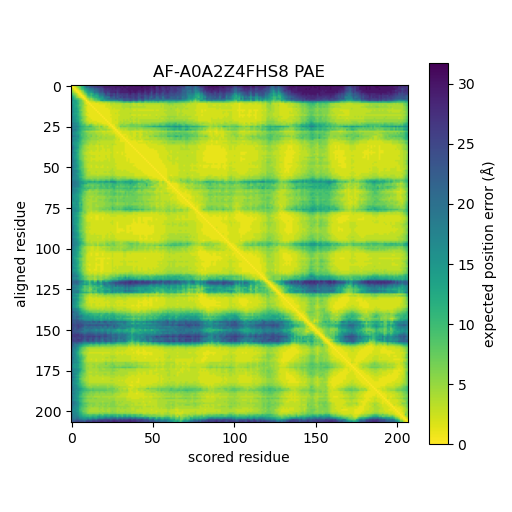 C C . TRP A 1 163 ? -3.578 0.943 13.452 1.00 93.56 163 TRP A C 1
ATOM 1329 O O . TRP A 1 163 ? -3.776 2.148 13.613 1.00 93.56 163 TRP A O 1
ATOM 1339 N N . VAL A 1 164 ? -2.530 0.461 12.807 1.00 94.94 164 VAL A N 1
ATOM 1340 C CA . VAL A 1 164 ? -1.575 1.290 12.087 1.00 94.94 164 VAL A CA 1
ATOM 1341 C C . VAL A 1 164 ? -1.979 1.287 10.632 1.00 94.94 164 VAL A C 1
ATOM 1343 O O . VAL A 1 164 ? -2.194 0.224 10.051 1.00 94.94 164 VAL A O 1
ATOM 1346 N N . HIS A 1 165 ? -2.068 2.474 10.053 1.00 97.94 165 HIS A N 1
ATOM 1347 C CA . HIS A 1 165 ? -2.121 2.652 8.615 1.00 97.94 165 HIS A CA 1
ATOM 1348 C C . HIS A 1 165 ? -0.755 3.135 8.149 1.00 97.94 165 HIS A C 1
ATOM 1350 O O . HIS A 1 165 ? -0.351 4.260 8.447 1.00 97.94 165 HIS A O 1
ATOM 1356 N N . GLU A 1 166 ? -0.033 2.246 7.484 1.00 97.56 166 GLU A N 1
ATOM 1357 C CA . GLU A 1 166 ? 1.259 2.511 6.871 1.00 97.56 166 GLU A CA 1
ATOM 1358 C C . GLU A 1 166 ? 1.039 2.875 5.403 1.00 97.56 166 GLU A C 1
ATOM 1360 O O . GLU A 1 166 ? 0.493 2.082 4.630 1.00 97.56 166 GLU A O 1
ATOM 1365 N N . GLU A 1 167 ? 1.481 4.063 5.011 1.00 97.69 167 GLU A N 1
ATOM 1366 C CA . GLU A 1 167 ? 1.407 4.528 3.632 1.00 97.69 167 GLU A CA 1
ATOM 1367 C C . GLU A 1 167 ? 2.719 5.148 3.176 1.00 97.69 167 GLU A C 1
ATOM 1369 O O . GLU A 1 167 ? 3.508 5.657 3.976 1.00 97.69 167 GLU A O 1
ATOM 1374 N N . GLY A 1 168 ? 2.964 5.112 1.874 1.00 97.19 168 GLY A N 1
ATOM 1375 C CA . GLY A 1 168 ? 4.150 5.728 1.314 1.00 97.19 168 GLY A CA 1
ATOM 1376 C C . GLY A 1 168 ? 4.406 5.328 -0.120 1.00 97.19 168 GLY A C 1
ATOM 1377 O O . GLY A 1 168 ? 3.612 4.634 -0.754 1.00 97.19 168 GLY A O 1
ATOM 1378 N N . PHE A 1 169 ? 5.522 5.817 -0.635 1.00 95.56 169 PHE A N 1
ATOM 1379 C CA . PHE A 1 169 ? 5.991 5.486 -1.963 1.00 95.56 169 PHE A CA 1
ATOM 1380 C C . PHE A 1 169 ? 7.514 5.495 -2.048 1.00 95.56 169 PHE A C 1
ATOM 1382 O O . PHE A 1 169 ? 8.200 6.235 -1.334 1.00 95.56 169 PHE A O 1
ATOM 1389 N N . ALA A 1 170 ? 8.023 4.737 -3.012 1.00 93.31 170 ALA A N 1
ATOM 1390 C CA . ALA A 1 170 ? 9.401 4.776 -3.473 1.00 93.31 170 ALA A CA 1
ATOM 1391 C C . ALA A 1 170 ? 9.394 5.014 -4.986 1.00 93.31 170 ALA A C 1
ATOM 1393 O O . ALA A 1 170 ? 9.042 4.129 -5.761 1.00 93.31 170 ALA A O 1
ATOM 1394 N N . LEU A 1 171 ? 9.766 6.226 -5.406 1.00 89.56 171 LEU A N 1
ATOM 1395 C CA . LEU A 1 171 ? 9.788 6.637 -6.811 1.00 89.56 171 LEU A CA 1
ATOM 1396 C C . LEU A 1 171 ? 11.088 6.310 -7.518 1.00 89.56 171 LEU A C 1
ATOM 1398 O O . LEU A 1 171 ? 11.121 6.431 -8.729 1.00 89.56 171 LEU A O 1
ATOM 1402 N N . ALA A 1 172 ? 12.165 5.987 -6.813 1.00 85.12 172 ALA A N 1
ATOM 1403 C CA . ALA A 1 172 ? 13.481 5.642 -7.355 1.00 85.12 172 ALA A CA 1
ATOM 1404 C C . ALA A 1 172 ? 14.420 5.300 -6.183 1.00 85.12 172 ALA A C 1
ATOM 1406 O O . ALA A 1 172 ? 14.057 5.538 -5.026 1.00 85.12 172 ALA A O 1
ATOM 1407 N N . PRO A 1 173 ? 15.641 4.793 -6.443 1.00 84.69 173 PRO A N 1
ATOM 1408 C CA . PRO A 1 173 ? 16.638 4.620 -5.393 1.00 84.69 173 PRO A CA 1
ATOM 1409 C C . PRO A 1 173 ? 16.836 5.909 -4.580 1.00 84.69 173 PRO A C 1
ATOM 1411 O O . PRO A 1 173 ? 17.157 6.957 -5.143 1.00 84.69 173 PRO A O 1
ATOM 1414 N N . ASN A 1 174 ? 16.646 5.815 -3.260 1.00 86.31 174 ASN A N 1
ATOM 1415 C CA . ASN A 1 174 ? 16.721 6.932 -2.307 1.00 86.31 174 ASN A CA 1
ATOM 1416 C C . ASN A 1 174 ? 15.746 8.094 -2.593 1.00 86.31 174 ASN A C 1
ATOM 1418 O O . ASN A 1 174 ? 16.018 9.228 -2.210 1.00 86.31 174 ASN A O 1
ATOM 1422 N N . ALA A 1 175 ? 14.637 7.836 -3.294 1.00 90.50 175 ALA A N 1
ATOM 1423 C CA . ALA A 1 175 ? 13.602 8.824 -3.584 1.00 90.50 175 ALA A CA 1
ATOM 1424 C C . ALA A 1 175 ? 12.245 8.298 -3.125 1.00 90.50 175 ALA A C 1
ATOM 1426 O O . ALA A 1 175 ? 11.651 7.434 -3.773 1.00 90.50 175 ALA A O 1
ATOM 1427 N N . GLY A 1 176 ? 11.740 8.809 -2.011 1.00 93.44 176 GLY A N 1
ATOM 1428 C CA . GLY A 1 176 ? 10.475 8.340 -1.467 1.00 93.44 176 GLY A CA 1
ATOM 1429 C C . GLY A 1 176 ? 10.083 9.039 -0.183 1.00 93.44 176 GLY A C 1
ATOM 1430 O O . GLY A 1 176 ? 10.844 9.835 0.376 1.00 93.44 176 GLY A O 1
ATOM 1431 N N . ARG A 1 177 ? 8.890 8.713 0.296 1.00 95.06 177 ARG A N 1
ATOM 1432 C CA . ARG A 1 177 ? 8.444 9.075 1.639 1.00 95.06 177 ARG A CA 1
ATOM 1433 C C . ARG A 1 177 ? 7.488 8.023 2.165 1.00 95.06 177 ARG A C 1
ATOM 1435 O O . ARG A 1 177 ? 6.792 7.377 1.383 1.00 95.06 177 ARG A O 1
ATOM 1442 N N . GLY A 1 178 ? 7.398 7.923 3.478 1.00 96.75 178 GLY A N 1
ATOM 1443 C CA . GLY A 1 178 ? 6.418 7.081 4.142 1.00 96.75 178 GLY A CA 1
ATOM 1444 C C . GLY A 1 178 ? 5.993 7.662 5.475 1.00 96.75 178 GLY A C 1
ATOM 1445 O O . GLY A 1 178 ? 6.723 8.437 6.098 1.00 96.75 178 GLY A O 1
ATOM 1446 N N . ALA A 1 179 ? 4.800 7.281 5.905 1.00 96.69 179 ALA A N 1
ATOM 1447 C CA . ALA A 1 179 ? 4.239 7.653 7.186 1.00 96.69 179 ALA A CA 1
ATOM 1448 C C . ALA A 1 179 ? 3.435 6.494 7.777 1.00 96.69 179 ALA A C 1
ATOM 1450 O O . ALA A 1 179 ? 2.887 5.647 7.071 1.00 96.69 179 ALA A O 1
ATOM 1451 N N . GLN A 1 180 ? 3.370 6.476 9.102 1.00 96.06 180 GLN A N 1
ATOM 1452 C CA . GLN A 1 180 ? 2.494 5.603 9.864 1.00 96.06 180 GLN A CA 1
ATOM 1453 C C . GLN A 1 180 ? 1.511 6.469 10.641 1.00 96.06 180 GLN A C 1
ATOM 1455 O O . GLN A 1 180 ? 1.903 7.409 11.336 1.00 96.06 180 GLN A O 1
ATOM 1460 N N . HIS A 1 181 ? 0.228 6.152 10.529 1.00 95.19 181 HIS A N 1
ATOM 1461 C CA . HIS A 1 181 ? -0.848 6.829 11.244 1.00 95.19 181 HIS A CA 1
ATOM 1462 C C . HIS A 1 181 ? -1.490 5.845 12.214 1.00 95.19 181 HIS A C 1
ATOM 1464 O O . HIS A 1 181 ? -1.791 4.710 11.844 1.00 95.19 181 HIS A O 1
ATOM 1470 N N . LEU A 1 182 ? -1.708 6.284 13.449 1.00 93.50 182 LEU A N 1
ATOM 1471 C CA . LEU A 1 182 ? -2.372 5.486 14.467 1.00 93.50 182 LEU A CA 1
ATOM 1472 C C . LEU A 1 182 ? -3.870 5.776 14.448 1.00 93.50 182 LEU A C 1
ATOM 1474 O O . LEU A 1 182 ? -4.301 6.929 14.548 1.00 93.50 182 LEU A O 1
ATOM 1478 N N . TRP A 1 183 ? -4.656 4.712 14.365 1.00 94.06 183 TRP A N 1
ATOM 1479 C CA . TRP A 1 183 ? -6.107 4.748 14.322 1.00 94.06 183 TRP A CA 1
ATOM 1480 C C . TRP A 1 183 ? -6.704 3.899 15.435 1.00 94.06 183 TRP A C 1
ATOM 1482 O O . TRP A 1 183 ? -6.148 2.871 15.824 1.00 94.06 183 TRP A O 1
ATOM 1492 N N . LYS A 1 184 ? -7.868 4.326 15.909 1.00 91.88 184 LYS A N 1
ATOM 1493 C CA . LYS A 1 184 ? -8.691 3.642 16.900 1.00 91.88 184 LYS A CA 1
ATOM 1494 C C . LYS A 1 184 ? -9.995 3.190 16.256 1.00 91.88 184 LYS A C 1
ATOM 1496 O O . LYS A 1 184 ? -10.603 3.954 15.507 1.00 91.88 184 LYS A O 1
ATOM 1501 N N . TRP A 1 185 ? -10.426 1.978 16.580 1.00 92.31 185 TRP A N 1
ATOM 1502 C CA . TRP A 1 185 ? -11.713 1.403 16.206 1.00 92.31 185 TRP A CA 1
ATOM 1503 C C . TRP A 1 185 ? -12.429 0.893 17.459 1.00 92.31 185 TRP A C 1
ATOM 1505 O O . TRP A 1 185 ? -11.890 0.066 18.190 1.00 92.31 185 TRP A O 1
ATOM 1515 N N . ASP A 1 186 ? -13.636 1.393 17.721 1.00 89.56 186 ASP A N 1
ATOM 1516 C CA . ASP A 1 186 ? -14.447 1.024 18.896 1.00 89.56 186 ASP A CA 1
ATOM 1517 C C . ASP A 1 186 ? -15.613 0.066 18.567 1.00 89.56 186 ASP A C 1
ATOM 1519 O O . ASP A 1 186 ? -16.484 -0.172 19.401 1.00 89.56 186 ASP A O 1
ATOM 1523 N N . GLY A 1 187 ? -15.654 -0.470 17.343 1.00 89.00 187 GLY A N 1
ATOM 1524 C CA . GLY A 1 187 ? -16.771 -1.275 16.836 1.00 89.00 187 GLY A CA 1
ATOM 1525 C C . GLY A 1 187 ? -17.835 -0.477 16.072 1.00 89.00 187 GLY A C 1
ATOM 1526 O O . GLY A 1 187 ? -18.615 -1.074 15.326 1.00 89.00 187 GLY A O 1
ATOM 1527 N N . GLU A 1 188 ? -17.842 0.854 16.183 1.00 89.19 188 GLU A N 1
ATOM 1528 C CA . GLU A 1 188 ? -18.788 1.737 15.488 1.00 89.19 188 GLU A CA 1
ATOM 1529 C C . GLU A 1 188 ? -18.103 2.852 14.686 1.00 89.19 188 GLU A C 1
ATOM 1531 O O . GLU A 1 188 ? -18.544 3.189 13.580 1.00 89.19 188 GLU A O 1
ATOM 1536 N N . LYS A 1 189 ? -17.028 3.439 15.223 1.00 90.94 189 LYS A N 1
ATOM 1537 C CA . LYS A 1 189 ? -16.335 4.610 14.682 1.00 90.94 189 LYS A CA 1
ATOM 1538 C C . LYS A 1 189 ? -14.833 4.402 14.602 1.00 90.94 189 LYS A C 1
ATOM 1540 O O . LYS A 1 189 ? -14.201 3.860 15.504 1.00 90.94 189 LYS A O 1
ATOM 1545 N N . VAL A 1 190 ? -14.272 4.901 13.500 1.00 94.19 190 VAL A N 1
ATOM 1546 C CA . VAL A 1 190 ? -12.827 4.989 13.297 1.00 94.19 190 VAL A CA 1
ATOM 1547 C C . VAL A 1 190 ? -12.368 6.414 13.576 1.00 94.19 190 VAL A C 1
ATOM 1549 O O . VAL A 1 190 ? -12.916 7.363 13.010 1.00 94.19 190 VAL A O 1
ATOM 1552 N N . GLU A 1 191 ? -11.351 6.559 14.416 1.00 93.88 191 GLU A N 1
ATOM 1553 C CA . GLU A 1 191 ? -10.755 7.843 14.785 1.00 93.88 191 GLU A CA 1
ATOM 1554 C C . GLU A 1 191 ? -9.247 7.820 14.528 1.00 93.88 191 GLU A C 1
ATOM 1556 O O . GLU A 1 191 ? -8.566 6.863 14.898 1.00 93.88 191 GLU A O 1
ATOM 1561 N N . LYS A 1 192 ? -8.711 8.869 13.887 1.00 93.31 192 LYS A N 1
ATOM 1562 C CA . LYS A 1 192 ? -7.258 9.050 13.774 1.00 93.31 192 LYS A CA 1
ATOM 1563 C C . LYS A 1 192 ? -6.762 9.579 15.114 1.00 93.31 192 LYS A C 1
ATOM 1565 O O . LYS A 1 192 ? -7.040 10.723 15.455 1.00 93.31 192 LYS A O 1
ATOM 1570 N N . VAL A 1 193 ? -6.042 8.745 15.851 1.00 91.44 193 VAL A N 1
ATOM 1571 C CA . VAL A 1 193 ? -5.487 9.081 17.168 1.00 91.44 193 VAL A CA 1
ATOM 1572 C C . VAL A 1 193 ? -4.252 9.950 16.997 1.00 91.44 193 VAL A C 1
ATOM 1574 O O . VAL A 1 193 ? -4.108 10.979 17.651 1.00 91.44 193 VAL A O 1
ATOM 1577 N N . GLN A 1 194 ? -3.371 9.544 16.083 1.00 90.75 194 GLN A N 1
ATOM 1578 C CA . GLN A 1 194 ? -2.133 10.257 15.821 1.00 90.75 194 GLN A CA 1
ATOM 1579 C C . GLN A 1 194 ? -1.769 10.189 14.344 1.00 90.75 194 GLN A C 1
ATOM 1581 O O . GLN A 1 194 ? -1.749 9.132 13.714 1.00 90.75 194 GLN A O 1
ATOM 1586 N N . GLU A 1 195 ? -1.461 11.352 13.788 1.00 92.94 195 GLU A N 1
ATOM 1587 C CA . GLU A 1 195 ? -0.952 11.492 12.435 1.00 92.94 195 GLU A CA 1
ATOM 1588 C C . GLU A 1 195 ? 0.574 11.400 12.429 1.00 92.94 195 GLU A C 1
ATOM 1590 O O . GLU A 1 195 ? 1.217 12.037 13.260 1.00 92.94 195 GLU A O 1
ATOM 1595 N N . ALA A 1 196 ? 1.139 10.625 11.493 1.00 92.25 196 ALA A N 1
ATOM 1596 C CA . ALA A 1 196 ? 2.582 10.496 11.301 1.00 92.25 196 ALA A CA 1
ATOM 1597 C C . ALA A 1 196 ? 3.334 10.183 12.612 1.00 92.25 196 ALA A C 1
ATOM 1599 O O . ALA A 1 196 ? 4.337 10.824 12.927 1.00 92.25 196 ALA A O 1
ATOM 1600 N N . VAL A 1 197 ? 2.852 9.187 13.377 1.00 90.50 197 VAL A N 1
ATOM 1601 C CA . VAL A 1 197 ? 3.525 8.696 14.600 1.00 90.50 197 VAL A CA 1
ATOM 1602 C C . VAL A 1 197 ? 4.965 8.257 14.304 1.00 90.50 197 VAL A C 1
ATOM 1604 O O . VAL A 1 197 ? 5.854 8.392 15.139 1.00 90.50 197 VAL A O 1
ATOM 1607 N N . SER A 1 198 ? 5.203 7.815 13.071 1.00 90.44 198 SER A N 1
ATOM 1608 C CA . SER A 1 198 ? 6.517 7.708 12.452 1.00 90.44 198 SER A CA 1
ATOM 1609 C C . SER A 1 198 ? 6.419 8.222 11.016 1.00 90.44 198 SER A C 1
ATOM 1611 O O . SER A 1 198 ? 5.383 8.059 10.366 1.00 90.44 198 SER A O 1
ATOM 1613 N N . SER A 1 199 ? 7.475 8.857 10.511 1.00 95.31 199 SER A N 1
ATOM 1614 C CA . SER A 1 199 ? 7.578 9.244 9.104 1.00 95.31 199 SER A CA 1
ATOM 1615 C C . SER A 1 199 ? 9.029 9.340 8.660 1.00 95.31 199 SER A C 1
ATOM 1617 O O . SER A 1 199 ? 9.937 9.531 9.472 1.00 95.31 199 SER A O 1
ATOM 1619 N N . TRP A 1 200 ? 9.240 9.205 7.358 1.00 94.94 200 TRP A N 1
ATOM 1620 C CA . TRP A 1 200 ? 10.535 9.390 6.727 1.00 94.94 200 TRP A CA 1
ATOM 1621 C C . TRP A 1 200 ? 10.360 9.995 5.338 1.00 94.94 200 TRP A C 1
ATOM 1623 O O . TRP A 1 200 ? 9.358 9.767 4.659 1.00 94.94 200 TRP A O 1
ATOM 1633 N N . THR A 1 201 ? 11.377 10.730 4.905 1.00 93.81 201 THR A N 1
ATOM 1634 C CA . THR A 1 201 ? 11.488 11.265 3.549 1.00 93.81 201 THR A CA 1
ATOM 1635 C C . THR A 1 201 ? 12.932 11.091 3.105 1.00 93.81 201 THR A C 1
ATOM 1637 O O . THR A 1 201 ? 13.852 11.422 3.851 1.00 9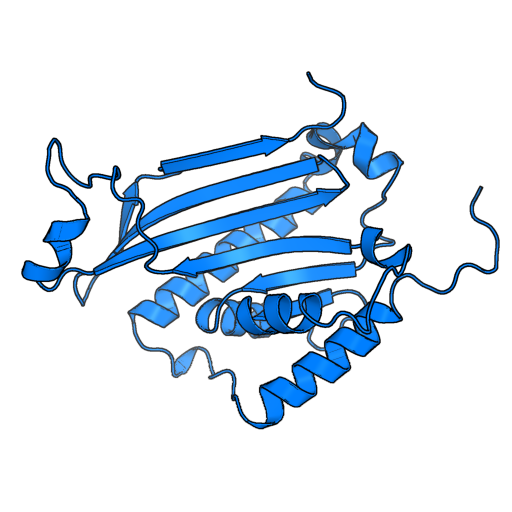3.81 201 THR A O 1
ATOM 1640 N N . SER A 1 202 ? 13.133 10.570 1.900 1.00 91.81 202 SER A N 1
ATOM 1641 C CA . SER A 1 202 ? 14.446 10.417 1.277 1.00 91.81 202 SER A CA 1
ATOM 1642 C C . SER A 1 202 ? 14.439 11.186 -0.035 1.00 91.81 202 SER A C 1
ATOM 1644 O O . SER A 1 202 ? 13.659 10.857 -0.929 1.00 91.81 202 SER A O 1
ATOM 1646 N N . ILE A 1 203 ? 15.245 12.248 -0.116 1.00 87.06 203 ILE A N 1
ATOM 1647 C CA . ILE A 1 203 ? 15.371 13.091 -1.308 1.00 87.06 203 ILE A CA 1
ATOM 1648 C C . ILE A 1 203 ? 16.796 12.934 -1.853 1.00 87.06 203 ILE A C 1
ATOM 1650 O O . ILE A 1 203 ? 17.752 13.285 -1.160 1.00 87.06 203 ILE A O 1
ATOM 1654 N N . PRO A 1 204 ? 16.974 12.437 -3.087 1.00 81.25 204 PRO A N 1
ATOM 1655 C CA . PRO A 1 204 ? 18.294 12.269 -3.677 1.00 81.25 204 PRO A CA 1
ATOM 1656 C C . PRO A 1 204 ? 19.039 13.600 -3.795 1.00 81.25 204 PRO A C 1
ATOM 1658 O O . PRO A 1 204 ? 18.503 14.573 -4.322 1.00 81.25 204 PRO A O 1
ATOM 1661 N N . GLY A 1 205 ? 20.305 13.620 -3.374 1.00 71.44 205 GLY A N 1
ATOM 1662 C CA . GLY A 1 205 ? 21.175 14.793 -3.510 1.00 71.44 205 GLY A CA 1
ATOM 1663 C C . GLY A 1 205 ? 20.993 15.863 -2.430 1.00 71.44 205 GLY A C 1
ATOM 1664 O O . GLY A 1 205 ? 21.606 16.924 -2.540 1.00 71.44 205 GLY A O 1
ATOM 1665 N N . ILE A 1 206 ? 20.188 15.592 -1.402 1.00 60.47 206 ILE A N 1
ATOM 1666 C CA . ILE A 1 206 ? 20.109 16.396 -0.184 1.00 60.47 206 ILE A CA 1
ATOM 1667 C C . ILE A 1 206 ? 20.631 15.512 0.958 1.00 60.47 206 ILE A C 1
ATOM 1669 O O . ILE A 1 206 ? 19.969 14.543 1.320 1.00 60.47 206 ILE A O 1
ATOM 1673 N N . ASP A 1 207 ? 21.840 15.818 1.448 1.00 49.59 207 ASP A N 1
ATOM 1674 C CA . ASP A 1 207 ? 22.428 15.228 2.667 1.00 49.59 207 ASP A CA 1
ATOM 1675 C C . ASP A 1 207 ? 21.813 15.847 3.934 1.00 49.59 207 ASP A C 1
ATOM 1677 O O . ASP A 1 207 ? 21.636 17.092 3.961 1.00 49.59 207 ASP A O 1
#

Radius of gyration: 18.65 Å; Cα contacts (8 Å, |Δi|>4): 314; chains: 1; bounding box: 43×39×59 Å

Solvent-accessible surface area (backbone atoms only — not comparable to full-atom values): 11846 Å² total; per-residue (Å²): 134,85,69,99,74,71,75,70,62,43,64,70,54,52,51,50,51,54,50,52,54,58,64,40,73,83,46,83,80,63,59,72,86,75,45,54,76,65,46,41,46,45,14,53,52,34,36,50,50,52,50,52,50,55,48,41,64,71,63,48,56,47,52,70,68,36,40,73,49,42,72,78,44,48,70,93,75,32,30,40,38,42,36,15,36,72,38,25,46,36,25,38,66,76,72,49,62,88,84,41,91,49,46,46,75,41,40,51,67,59,50,53,58,61,70,67,42,76,90,68,71,82,56,82,53,66,75,41,45,28,43,35,39,33,36,74,44,69,86,69,61,87,86,45,61,85,48,95,93,39,52,54,88,60,42,67,80,76,67,36,46,65,38,38,42,39,36,36,36,33,67,40,90,60,27,35,38,37,37,29,29,37,30,38,36,61,89,85,53,79,43,80,75,36,79,54,78,43,68,52,74,37,47,66,95,64,133

Sequence (207 aa):
MTQPNDPPATTWLEDLRAFTKEQRANLEIPNGHDLGPFDNFKRRASGGVLLQFLDFLQGGEALDMFAIALEKFPLHSRAFLFITDLPGAVAGQELMQPDSEHALCILKSEWRDWLADETRDDDSLFLEHFEFWSVWHQDLHPEWEYETDIPLSRAAEDGVEYWVHEEGFALAPNAGRGAQHLWKWDGEKVEKVQEAVSSWTSIPGID

Mean predicted aligned error: 6.95 Å

pLDDT: mean 85.13, std 14.02, range [33.41, 98.25]

Nearest PDB structures (foldseek):
  4v1o-assembly1_W  TM=5.388E-01  e=8.121E+00  Saccharomyces cerevisiae
  7ui9-assembly1_q  TM=4.453E-01  e=3.336E+00  Saccharomyces cerevisiae S288C
  5w0x-assembly1_A  TM=3.399E-01  e=9.826E+00  Mus musculus
  4h62-assembly1_Q  TM=1.555E-01  e=8.121E+00  Saccharomyces cerevisiae S288C

Secondary structure (DSSP, 8-state):
---TTPPPTTHHHHHHHHHHHHHGGG-PPPPGGGS-HHHHHHHHHHHHHHHHHHHHHHSSHHHHHHHHHHHHS-GGGSEEEEEE-HHHHHHHHHHS-TT-SSEEEEEHHHHHHHHT-GGG---GGGGGEEEEEEEEE----TT-EEETTEEGGGGGGGT-EEEEEEEEEEEETTEEEEEEEEEEE-SS-EEEEEEEEEEEEE-TT--

Foldseek 3Di:
DDDPDDDALQPVVVVLVVLQVVVCVVPDLDALVPDDPVLVVLLVVLLVVVVVVVCCVVVCVLCVQAVVFCVVQPQVRAAEEEEEASSVVNSCVVPPDPPDSRYDYYYNVSVVVSVVDPVPPDDVSVQRYKYWYWYKDQPDDQPDALDVPHTPVCVVVQQKGKMKTKTKMDRHVQAMKIFIWIWIDNPPDIDGSGGRPDMDGGGPPDD